Protein AF-A0A0V1JXJ9-F1 (afdb_monomer_lite)

InterPro domains:
  IPR000223 Peptidase S26A, signal peptidase I [PR00727] (210-226)
  IPR000223 Peptidase S26A, signal peptidase I [PR00727] (262-274)
  IPR000223 Peptidase S26A, signal peptidase I [PR00727] (282-301)
  IPR019533 Peptidase S26 [PF10502] (196-272)
  IPR019533 Peptidase S26 [cd06530] (213-315)
  IPR032801 Peroxiredoxin-like 2A/B/C [PF13911] (49-157)
  IPR036249 Thioredoxin-like superfamily [SSF52833] (10-173)
  IPR036286 LexA/Signal peptidase-like superfamily [SSF51306] (211-319)
  IPR052064 Mitochondrial Inner Membrane Protease Subunit 1 [PTHR12383] (182-316)

Organism: Trichinella pseudospiralis (NCBI:txid6337)

pLDDT: mean 80.17, std 11.5, range [41.31, 94.62]

Secondary structure (DSSP, 8-state):
--TTSS-EEEETTT--EEEGGGTTTTS-EEEEEES-SSBHHHHHHHHHHHTTHHHHHHTT-EEEEEES-STTHHHHHHHT---SEEEE---THHHHHTT-PBPPHHHHHHTTSSHHHHHHHHHHTTSS-B--S-SSB--EEEEE-TTS-EEEEEE-SSTT----HHHHHHHTT-HHHHHHHHHHHHHHHHHHHHHHHHHHHHHHHHHHHTTEEEEE--SSTTTTTS-TT-EEEEEE-TT-TTT--TT-EEEEE-SS-TT-EEEEEEEEETTSEETTEEEEEPPTTEEEEE-S-TTT--SHHHH--EEGGGEEEEEET-TTS----

Structure (mmCIF, N/CA/C/O backbone):
data_AF-A0A0V1JXJ9-F1
#
_entry.id   AF-A0A0V1JXJ9-F1
#
loop_
_atom_site.group_PDB
_atom_site.id
_atom_site.type_symbol
_atom_site.label_atom_id
_atom_site.label_alt_id
_atom_site.label_comp_id
_atom_site.label_asym_id
_atom_site.label_entity_id
_atom_site.label_seq_id
_atom_site.pdbx_PDB_ins_code
_atom_site.Cartn_x
_atom_site.Cartn_y
_atom_site.Cartn_z
_atom_site.occupancy
_atom_site.B_iso_or_equiv
_atom_site.auth_seq_id
_atom_site.auth_comp_id
_atom_site.auth_asym_id
_atom_site.auth_atom_id
_atom_site.pdbx_PDB_model_num
ATOM 1 N N . LEU A 1 1 ? -30.055 -12.928 27.551 1.00 41.31 1 LEU A N 1
ATOM 2 C CA . LEU A 1 1 ? -30.911 -12.211 28.531 1.00 41.31 1 LEU A CA 1
ATOM 3 C C . LEU A 1 1 ? -30.402 -12.273 29.982 1.00 41.31 1 LEU A C 1
ATOM 5 O O . LEU A 1 1 ? -30.684 -11.341 30.721 1.00 41.31 1 LEU A O 1
ATOM 9 N N . PHE A 1 2 ? -29.659 -13.309 30.407 1.00 47.34 2 PHE A N 1
ATOM 10 C CA . PHE A 1 2 ? -29.203 -13.459 31.807 1.00 47.34 2 PHE A CA 1
ATOM 11 C C . PHE A 1 2 ? -27.819 -12.867 32.136 1.00 47.34 2 PHE A C 1
ATOM 13 O O . PHE A 1 2 ? -27.532 -12.637 33.305 1.00 47.34 2 PHE A O 1
ATOM 20 N N . LEU A 1 3 ? -26.995 -12.571 31.124 1.00 57.06 3 LEU A N 1
ATOM 21 C CA . LEU A 1 3 ? -25.552 -12.330 31.272 1.00 57.06 3 LEU A CA 1
ATOM 22 C C . LEU A 1 3 ? -25.133 -11.135 32.135 1.00 57.06 3 LEU A C 1
ATOM 24 O O . LEU A 1 3 ? -23.964 -11.045 32.447 1.00 57.06 3 LEU A O 1
ATOM 28 N N . PHE A 1 4 ? -26.014 -10.206 32.514 1.00 58.19 4 PHE A N 1
ATOM 29 C CA . PHE A 1 4 ? -25.575 -9.029 33.279 1.00 58.19 4 PHE A CA 1
ATOM 30 C C . PHE A 1 4 ? -26.452 -8.667 34.488 1.00 58.19 4 PHE A C 1
ATOM 32 O O . PHE A 1 4 ? -26.278 -7.605 35.086 1.00 58.19 4 PHE A O 1
ATOM 39 N N . ARG A 1 5 ? -27.433 -9.505 34.851 1.00 55.00 5 ARG A N 1
ATOM 40 C CA . ARG A 1 5 ? -28.464 -9.125 35.837 1.00 55.00 5 ARG A CA 1
ATOM 41 C C . ARG A 1 5 ? -28.010 -9.161 37.300 1.00 55.00 5 ARG A C 1
ATOM 43 O O . ARG A 1 5 ? -28.669 -8.523 38.114 1.00 55.00 5 ARG A O 1
ATOM 50 N N . LEU A 1 6 ? -26.925 -9.865 37.626 1.00 59.81 6 LEU A N 1
ATOM 51 C CA . LEU A 1 6 ? -26.512 -10.134 39.013 1.00 59.81 6 LEU A CA 1
ATOM 52 C C . LEU A 1 6 ? -25.112 -9.611 39.373 1.00 59.81 6 LEU A C 1
ATOM 54 O O . LEU A 1 6 ? -24.652 -9.835 40.487 1.00 59.81 6 LEU A O 1
ATOM 58 N N . PHE A 1 7 ? -24.443 -8.896 38.466 1.00 74.06 7 PHE A N 1
ATOM 59 C CA . PHE A 1 7 ? -23.084 -8.418 38.709 1.00 74.06 7 PHE A CA 1
ATOM 60 C C . PHE A 1 7 ? -23.051 -7.036 39.342 1.00 74.06 7 PHE A C 1
ATOM 62 O O . PHE A 1 7 ? -23.819 -6.137 38.981 1.00 74.06 7 PHE A O 1
ATOM 69 N N . PHE A 1 8 ? -22.096 -6.868 40.247 1.00 73.12 8 PHE A N 1
ATOM 70 C CA . PHE A 1 8 ? -21.847 -5.634 40.964 1.00 73.12 8 PHE A CA 1
ATOM 71 C C . PHE A 1 8 ? -20.426 -5.144 40.699 1.00 73.12 8 PHE A C 1
ATOM 73 O O . PHE A 1 8 ? -19.479 -5.924 40.687 1.00 73.12 8 PHE A O 1
ATOM 80 N N . VAL A 1 9 ? -20.288 -3.839 40.495 1.00 77.81 9 VAL A N 1
ATOM 81 C CA . VAL A 1 9 ? -19.007 -3.154 40.303 1.00 77.81 9 VAL A CA 1
ATOM 82 C C . VAL A 1 9 ? -18.884 -2.000 41.285 1.00 77.81 9 VAL A C 1
ATOM 84 O O . VAL A 1 9 ? -19.881 -1.478 41.784 1.00 77.81 9 VAL A O 1
ATOM 87 N N . PHE A 1 10 ? -17.660 -1.582 41.570 1.00 73.62 10 PHE A N 1
ATOM 88 C CA . PHE A 1 10 ? -17.369 -0.538 42.539 1.00 73.62 10 PHE A CA 1
ATOM 89 C C . PHE A 1 10 ? -17.106 0.801 41.852 1.00 73.62 10 PHE A C 1
ATOM 91 O O . PHE A 1 10 ? -16.435 0.890 40.821 1.00 73.62 10 PHE A O 1
ATOM 98 N N . THR A 1 11 ? -17.643 1.862 42.453 1.00 72.88 11 THR A N 1
ATOM 99 C CA . THR A 1 11 ? -17.316 3.248 42.091 1.00 72.88 11 THR A CA 1
ATOM 100 C C . THR A 1 11 ? -15.957 3.658 42.645 1.00 72.88 11 THR A C 1
ATOM 102 O O . THR A 1 11 ? -15.584 3.281 43.754 1.00 72.88 11 T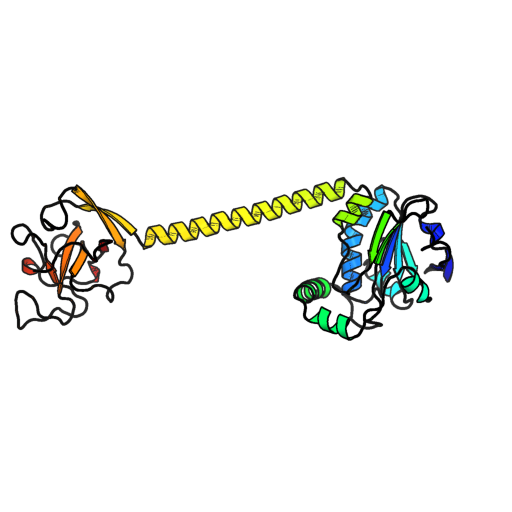HR A O 1
ATOM 105 N N . LEU A 1 12 ? -15.252 4.514 41.906 1.00 62.28 12 LEU A N 1
ATOM 106 C CA . LEU A 1 12 ? -13.909 4.971 42.277 1.00 62.28 12 LEU A CA 1
ATOM 107 C C . LEU A 1 12 ? -13.877 5.862 43.514 1.00 62.28 12 LEU A C 1
ATOM 109 O O . LEU A 1 12 ? -12.998 5.721 44.351 1.00 62.28 12 LEU A O 1
ATOM 113 N N . CYS A 1 13 ? -14.830 6.787 43.628 1.00 55.38 13 CYS A N 1
ATOM 114 C CA . CYS A 1 13 ? -14.744 7.849 44.628 1.00 55.38 13 CYS A CA 1
ATOM 115 C C . CYS A 1 13 ? -15.186 7.393 46.027 1.00 55.38 13 CYS A C 1
ATOM 117 O O . CYS A 1 13 ? -14.654 7.876 47.017 1.00 55.38 13 CYS A O 1
ATOM 119 N N . ASN A 1 14 ? -16.153 6.468 46.111 1.00 60.69 14 ASN A N 1
ATOM 120 C CA . ASN A 1 14 ? -16.854 6.156 47.364 1.00 60.69 14 ASN A CA 1
ATOM 121 C C . ASN A 1 14 ? -16.942 4.652 47.676 1.00 60.69 14 ASN A C 1
ATOM 123 O O . ASN A 1 14 ? -17.644 4.286 48.615 1.00 60.69 14 ASN A O 1
ATOM 127 N N . GLN A 1 15 ? -16.325 3.780 46.862 1.00 66.62 15 GLN A N 1
ATOM 128 C CA . GLN A 1 15 ? -16.434 2.311 46.964 1.00 66.62 15 GLN A CA 1
ATOM 129 C C . GLN A 1 15 ? -17.884 1.800 47.037 1.00 66.62 15 GLN A C 1
ATOM 131 O O . GLN A 1 15 ? -18.157 0.706 47.525 1.00 66.62 15 GLN A O 1
ATOM 136 N N . LYS A 1 16 ? -18.844 2.587 46.535 1.00 76.12 16 LYS A N 1
ATOM 137 C CA . LYS A 1 16 ? -20.244 2.173 46.484 1.00 76.12 16 LYS A CA 1
ATOM 138 C C . LYS A 1 16 ? -20.394 1.102 45.421 1.00 76.12 16 LYS A C 1
ATOM 140 O O . LYS A 1 16 ? -19.970 1.308 44.279 1.00 76.12 16 LYS A O 1
ATOM 145 N N . THR A 1 17 ? -21.024 0.010 45.821 1.00 80.62 17 THR A N 1
ATOM 146 C CA . THR A 1 17 ? -21.428 -1.095 44.966 1.00 80.62 17 THR A CA 1
ATOM 147 C C . THR A 1 17 ? -22.567 -0.649 44.050 1.00 80.62 17 THR A C 1
ATOM 149 O O . THR A 1 17 ? -23.592 -0.149 44.511 1.00 80.62 17 THR A O 1
ATOM 152 N N . VAL A 1 18 ? -22.388 -0.817 42.744 1.00 85.06 18 VAL A N 1
ATOM 153 C CA . VAL A 1 18 ? -23.351 -0.463 41.700 1.00 85.06 18 VAL A CA 1
ATOM 154 C C . VAL A 1 18 ? -23.644 -1.706 40.876 1.00 85.06 18 VAL A C 1
ATOM 156 O O . VAL A 1 18 ? -22.731 -2.373 40.395 1.00 85.06 18 VAL A O 1
ATOM 159 N N . ALA A 1 19 ? -24.923 -2.031 40.706 1.00 85.12 19 ALA A N 1
ATOM 160 C CA . ALA A 1 19 ? -25.322 -3.125 39.831 1.00 85.12 19 ALA A CA 1
ATOM 161 C C . ALA A 1 19 ? -25.028 -2.750 38.371 1.00 85.12 19 A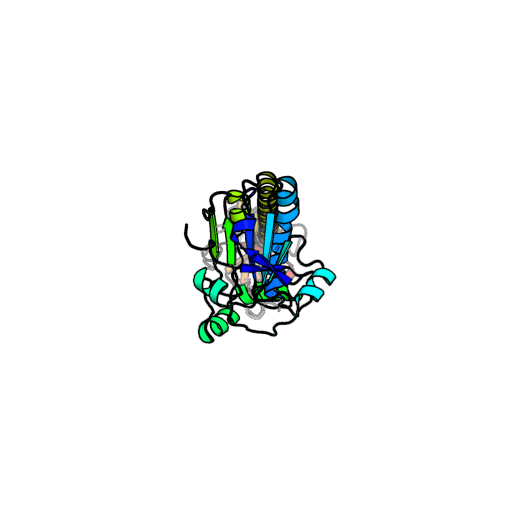LA A C 1
ATOM 163 O O . ALA A 1 19 ? -25.438 -1.674 37.922 1.00 85.12 19 ALA A O 1
ATOM 164 N N . ILE A 1 20 ? -24.380 -3.644 37.617 1.00 84.69 20 ILE A N 1
ATOM 165 C CA . ILE A 1 20 ? -24.068 -3.429 36.193 1.00 84.69 20 ILE A CA 1
ATOM 166 C C . ILE A 1 20 ? -25.359 -3.149 35.402 1.00 84.69 20 ILE A C 1
ATOM 168 O O . ILE A 1 20 ? -25.386 -2.283 34.531 1.00 84.69 20 ILE A O 1
ATOM 172 N N . SER A 1 21 ? -26.472 -3.776 35.799 1.00 84.69 21 SER A N 1
ATOM 173 C CA . SER A 1 21 ? -27.811 -3.554 35.236 1.00 84.69 21 SER A CA 1
ATOM 174 C C . SER A 1 21 ? -28.326 -2.119 35.289 1.00 84.69 21 SER A C 1
ATOM 176 O O . SER A 1 21 ? -29.153 -1.728 34.464 1.00 84.69 21 SER A O 1
ATOM 178 N N . SER A 1 22 ? -27.809 -1.298 36.202 1.00 87.62 22 SER A N 1
ATOM 179 C CA . SER A 1 22 ? -28.167 0.117 36.271 1.00 87.62 22 SER A CA 1
ATOM 180 C C . SER A 1 22 ? -27.629 0.928 35.087 1.00 87.62 22 SER A C 1
ATOM 182 O O . SER A 1 22 ? -28.173 1.996 34.786 1.00 87.62 22 SER A O 1
ATOM 184 N N . PHE A 1 23 ? -26.596 0.445 34.385 1.00 88.38 23 PHE A N 1
ATOM 185 C CA . PHE A 1 23 ? -25.896 1.224 33.365 1.00 88.38 23 PHE A CA 1
ATOM 186 C C . PHE A 1 23 ? -26.751 1.534 32.140 1.00 88.38 23 PHE A C 1
ATOM 188 O O . PHE A 1 23 ? -26.793 2.689 31.714 1.00 88.38 23 PHE A O 1
ATOM 195 N N . TRP A 1 24 ? -27.518 0.558 31.656 1.00 87.00 24 TRP A N 1
ATOM 196 C CA . TRP A 1 24 ? -28.438 0.727 30.525 1.00 87.00 24 TRP A CA 1
ATOM 197 C C . TRP A 1 24 ? -29.885 1.025 30.940 1.00 87.00 24 TRP A C 1
ATOM 199 O O . TRP A 1 24 ? -30.775 1.066 30.099 1.00 87.00 24 TRP A O 1
ATOM 209 N N . SER A 1 25 ? -30.160 1.285 32.223 1.00 85.75 25 SER A N 1
ATOM 210 C CA . SER A 1 25 ? -31.531 1.567 32.692 1.00 85.75 25 SER A CA 1
ATOM 211 C C . SER A 1 25 ? -32.207 2.744 31.967 1.00 85.75 25 SER A C 1
ATOM 213 O O . SER A 1 25 ? -33.422 2.745 31.786 1.00 85.75 25 SER A O 1
ATOM 215 N N . LYS A 1 26 ? -31.420 3.735 31.524 1.00 82.31 26 LYS A N 1
ATOM 216 C CA . LYS A 1 26 ? -31.895 4.956 30.851 1.00 82.31 26 LYS A CA 1
ATOM 217 C C . LYS A 1 26 ? -31.778 4.919 29.323 1.00 82.31 26 LYS A C 1
ATOM 219 O O . LYS A 1 26 ? -32.277 5.825 28.664 1.00 82.31 26 LYS A O 1
ATOM 224 N N . GLY A 1 27 ? -31.123 3.911 28.751 1.00 87.19 27 GLY A N 1
ATOM 225 C CA . GLY A 1 27 ? -30.833 3.862 27.319 1.00 87.19 27 GLY A CA 1
ATOM 226 C C . GLY A 1 27 ? -29.727 2.873 26.977 1.00 87.19 27 GLY A C 1
ATOM 227 O O . GLY A 1 27 ? -29.181 2.208 27.853 1.00 87.19 27 GLY A O 1
ATOM 228 N N . THR A 1 28 ? -29.390 2.782 25.693 1.00 90.62 28 THR A N 1
ATOM 229 C CA . THR A 1 28 ? -28.277 1.951 25.226 1.00 90.62 28 THR A CA 1
ATOM 230 C C . THR A 1 28 ? -26.973 2.367 25.908 1.00 90.62 28 THR A C 1
ATOM 232 O O . THR A 1 28 ? -26.734 3.554 26.132 1.00 90.62 28 THR A O 1
ATOM 235 N N . CYS A 1 29 ? -26.130 1.394 26.237 1.00 92.00 29 CYS A N 1
ATOM 236 C CA . CYS A 1 29 ? -24.858 1.607 26.911 1.00 92.00 29 CYS A CA 1
ATOM 237 C C . CYS A 1 29 ? -23.741 0.813 26.225 1.00 92.00 29 CYS A C 1
ATOM 239 O O . CYS A 1 29 ? -23.941 -0.336 25.822 1.00 92.00 29 CYS A O 1
ATOM 241 N N . LEU A 1 30 ? -22.570 1.438 26.100 1.00 92.06 30 LEU A N 1
ATOM 242 C CA . LEU A 1 30 ? -21.326 0.788 25.702 1.00 92.06 30 LEU A CA 1
ATOM 243 C C . LEU A 1 30 ? -20.571 0.362 26.963 1.00 92.06 30 LEU A C 1
ATOM 245 O O . LEU A 1 30 ? -20.182 1.210 27.765 1.00 92.06 30 LEU A O 1
ATOM 249 N N . LEU A 1 31 ? -20.363 -0.941 27.122 1.00 91.31 31 LEU A N 1
ATOM 250 C CA . LEU A 1 31 ? -19.602 -1.540 28.213 1.00 91.31 31 LEU A CA 1
ATOM 251 C C . LEU A 1 31 ? -18.270 -2.051 27.679 1.00 91.31 31 LEU A C 1
ATOM 253 O O . LEU A 1 31 ? -18.228 -2.799 26.702 1.00 91.31 31 LEU A O 1
ATOM 257 N N . ILE A 1 32 ? -17.184 -1.678 28.341 1.00 90.56 32 ILE A N 1
ATOM 258 C CA . ILE A 1 32 ? -15.830 -2.072 27.964 1.00 90.56 32 ILE A CA 1
ATOM 259 C C . ILE A 1 32 ? -15.200 -2.742 29.174 1.00 90.56 32 ILE A C 1
ATOM 261 O O . ILE A 1 32 ? -15.038 -2.124 30.219 1.00 90.56 32 ILE A O 1
ATOM 265 N N . PHE A 1 33 ? -14.840 -4.006 29.031 1.00 89.00 33 PHE A N 1
ATOM 266 C CA . PHE A 1 33 ? -14.118 -4.765 30.038 1.00 89.00 33 PHE A CA 1
ATOM 267 C C . PHE A 1 33 ? -12.653 -4.787 29.646 1.00 89.00 33 PHE A C 1
ATOM 269 O O . PHE A 1 33 ? -12.294 -5.323 28.596 1.00 89.00 33 PHE A O 1
ATOM 276 N N . LEU A 1 34 ? -11.804 -4.197 30.476 1.00 84.62 34 LEU A N 1
ATOM 277 C CA . LEU A 1 34 ? -10.365 -4.168 30.239 1.00 84.62 34 LEU A CA 1
ATOM 278 C C . LEU A 1 34 ? -9.669 -4.984 31.310 1.00 84.62 34 LEU A C 1
ATOM 280 O O . LEU A 1 34 ? -10.162 -5.130 32.425 1.00 84.62 34 LEU A O 1
ATOM 284 N N . ARG A 1 35 ? -8.504 -5.507 30.956 1.00 79.38 35 ARG A N 1
ATOM 285 C CA . ARG A 1 35 ? -7.657 -6.268 31.867 1.00 79.38 35 ARG A CA 1
ATOM 286 C C . ARG A 1 35 ? -7.096 -5.376 32.974 1.00 79.38 35 ARG A C 1
ATOM 288 O O . ARG A 1 35 ? -7.406 -5.559 34.142 1.00 79.38 35 ARG A O 1
ATOM 295 N N . ARG A 1 36 ? -6.308 -4.383 32.561 1.00 76.75 36 ARG A N 1
ATOM 296 C CA . ARG A 1 36 ? -5.652 -3.366 33.395 1.00 76.75 36 ARG A CA 1
ATOM 297 C C . ARG A 1 36 ? -5.403 -2.125 32.552 1.00 76.75 36 ARG A C 1
ATOM 299 O O . ARG A 1 36 ? -5.217 -2.249 31.341 1.00 76.75 36 ARG A O 1
ATOM 306 N N . PHE A 1 37 ? -5.352 -0.950 33.160 1.00 68.56 37 PHE A N 1
ATOM 307 C CA . PHE A 1 37 ? -5.134 0.291 32.413 1.00 68.56 37 PHE A CA 1
ATOM 308 C C . PHE A 1 37 ? -3.669 0.676 32.238 1.00 68.56 37 PHE A C 1
ATOM 310 O O . PHE A 1 37 ? -3.353 1.323 31.242 1.00 68.56 37 PHE A O 1
ATOM 317 N N . GLY A 1 38 ? -2.763 0.239 33.122 1.00 66.88 38 GLY A N 1
ATOM 318 C CA . GLY A 1 38 ? -1.329 0.502 32.971 1.00 66.88 38 GLY A CA 1
ATOM 319 C C . GLY A 1 38 ? -0.696 -0.202 31.765 1.00 66.88 38 GLY A C 1
ATOM 320 O O . GLY A 1 38 ? 0.383 0.180 31.309 1.00 66.88 38 GLY A O 1
ATOM 321 N N . CYS A 1 39 ? -1.380 -1.207 31.202 1.00 75.94 39 CYS A N 1
ATOM 322 C CA . CYS A 1 39 ? -0.898 -1.943 30.041 1.00 75.94 39 CYS A CA 1
ATOM 323 C C . CYS A 1 39 ? -1.015 -1.130 28.745 1.00 75.94 39 CYS A C 1
ATOM 325 O O . CYS A 1 39 ? -2.120 -0.762 28.339 1.00 75.94 39 CYS A O 1
ATOM 327 N N . ARG A 1 40 ? 0.101 -0.985 28.017 1.00 76.44 40 ARG A N 1
ATOM 328 C CA . ARG A 1 40 ? 0.154 -0.289 26.712 1.00 76.44 40 ARG A CA 1
ATOM 329 C C . ARG A 1 40 ? -0.895 -0.779 25.707 1.00 76.44 40 ARG A C 1
ATOM 331 O O . ARG A 1 40 ? -1.497 0.013 24.993 1.00 76.44 40 ARG A O 1
ATOM 338 N N . VAL A 1 41 ? -1.152 -2.087 25.675 1.00 76.00 41 VAL A N 1
ATOM 339 C CA . VAL A 1 41 ? -2.126 -2.707 24.757 1.00 76.00 41 VAL A CA 1
ATOM 340 C C . VAL A 1 41 ? -3.564 -2.351 25.134 1.00 76.00 41 VAL A C 1
ATOM 342 O O . VAL A 1 41 ? -4.393 -2.079 24.269 1.00 76.00 41 VAL A O 1
ATOM 345 N N . CYS A 1 42 ? -3.875 -2.329 26.430 1.00 75.69 42 CYS A N 1
ATOM 346 C CA . CYS A 1 42 ? -5.208 -1.959 26.898 1.00 75.69 42 CYS A CA 1
ATOM 347 C C . CYS A 1 42 ? -5.462 -0.462 26.691 1.00 75.69 42 CYS A C 1
ATOM 349 O O . CYS A 1 42 ? -6.552 -0.093 26.263 1.00 75.69 42 CYS A O 1
ATOM 351 N N . ALA A 1 43 ? -4.439 0.370 26.905 1.00 78.38 43 ALA A N 1
ATOM 352 C CA . ALA A 1 43 ? -4.480 1.796 26.603 1.00 78.38 43 ALA A CA 1
ATOM 353 C C . ALA A 1 43 ? -4.683 2.065 25.100 1.00 78.38 43 ALA A C 1
ATOM 355 O O . ALA A 1 43 ? -5.465 2.930 24.719 1.00 78.38 43 ALA A O 1
ATOM 356 N N . HIS A 1 44 ? -4.062 1.272 24.224 1.00 80.00 44 HIS A N 1
ATOM 357 C CA . HIS A 1 44 ? -4.336 1.347 22.789 1.00 80.00 44 HIS A CA 1
ATOM 358 C C . HIS A 1 44 ? -5.815 1.054 22.467 1.00 80.00 44 HIS A C 1
ATOM 360 O O . HIS A 1 44 ? -6.453 1.797 21.721 1.00 80.00 44 HIS A O 1
ATOM 366 N N . HIS A 1 45 ? -6.408 0.019 23.074 1.00 79.94 45 HIS A N 1
ATOM 367 C CA . HIS A 1 45 ? -7.833 -0.284 22.882 1.00 79.94 45 HIS A CA 1
ATOM 368 C C . HIS A 1 45 ? -8.760 0.826 23.378 1.00 79.94 45 HIS A C 1
ATOM 370 O O . HIS A 1 45 ? -9.770 1.110 22.732 1.00 79.94 45 HIS A O 1
ATOM 376 N N . THR A 1 46 ? -8.433 1.466 24.501 1.00 79.88 46 THR A N 1
ATOM 377 C CA . THR A 1 46 ? -9.240 2.577 25.019 1.00 79.88 46 THR A CA 1
ATOM 378 C C . THR A 1 46 ? -9.128 3.802 24.127 1.00 79.88 46 THR A C 1
ATOM 380 O O . THR A 1 46 ? -10.136 4.461 23.904 1.00 79.88 46 THR A O 1
ATOM 383 N N . MET A 1 47 ? -7.952 4.071 23.552 1.00 79.75 47 MET A N 1
ATOM 384 C CA . MET A 1 47 ? -7.765 5.160 22.590 1.00 79.75 47 MET A CA 1
ATOM 385 C C . MET A 1 47 ? -8.617 4.977 21.331 1.00 79.75 47 MET A C 1
ATOM 387 O O . MET A 1 47 ? -9.299 5.918 20.937 1.00 79.75 47 MET A O 1
ATOM 391 N N . LEU A 1 48 ? -8.665 3.769 20.760 1.00 81.19 48 LEU A N 1
ATOM 392 C CA . LEU A 1 48 ? -9.524 3.481 19.603 1.00 81.19 48 LEU A CA 1
ATOM 393 C C . LEU A 1 48 ? -11.009 3.742 19.900 1.00 81.19 48 LEU A C 1
ATOM 395 O O . LEU A 1 48 ? -11.740 4.268 19.067 1.00 81.19 48 LEU A O 1
ATOM 399 N N . LEU A 1 49 ? -11.473 3.386 21.100 1.00 82.88 49 LEU A N 1
ATOM 400 C CA . LEU A 1 49 ? -12.866 3.601 21.505 1.00 82.88 49 LEU A CA 1
ATOM 401 C C . LEU A 1 49 ? -13.138 5.046 21.950 1.00 82.88 49 LEU A C 1
ATOM 403 O O . LEU A 1 49 ? -14.272 5.511 21.824 1.00 82.88 49 LEU A O 1
ATOM 407 N N . ASN A 1 50 ? -12.121 5.780 22.412 1.00 85.44 50 ASN A N 1
ATOM 408 C CA . ASN A 1 50 ? -12.233 7.208 22.716 1.00 85.44 50 ASN A CA 1
ATOM 409 C C . ASN A 1 50 ? -12.602 8.030 21.481 1.00 85.44 50 ASN A C 1
ATOM 411 O O . ASN A 1 50 ? -13.287 9.037 21.631 1.00 85.44 50 ASN A O 1
ATOM 415 N N . GLU A 1 51 ? -12.215 7.599 20.277 1.00 82.62 51 GLU A N 1
ATOM 416 C CA . GLU A 1 51 ? -12.627 8.258 19.030 1.00 82.62 51 GLU A CA 1
ATOM 417 C C . GLU A 1 51 ? -14.157 8.293 18.874 1.00 82.62 51 GLU A C 1
ATOM 419 O O . GLU A 1 51 ? -14.706 9.231 18.297 1.00 82.62 51 GLU A O 1
ATOM 424 N N . LEU A 1 52 ? -14.867 7.308 19.440 1.00 84.69 52 LEU A N 1
ATOM 425 C CA . LEU A 1 52 ? -16.330 7.249 19.412 1.00 84.69 52 LEU A CA 1
ATOM 426 C C . LEU A 1 52 ? -16.992 8.093 20.507 1.00 84.69 52 LEU A C 1
ATOM 428 O O . LEU A 1 52 ? -18.155 8.476 20.355 1.00 84.69 52 LEU A O 1
ATOM 432 N N . LEU A 1 53 ? -16.291 8.384 21.610 1.00 85.56 53 LEU A N 1
ATOM 433 C CA . LEU A 1 53 ? -16.881 9.030 22.787 1.00 85.56 53 LEU A CA 1
ATOM 434 C C . LEU A 1 53 ? -17.568 10.369 22.482 1.00 85.56 53 LEU A C 1
ATOM 436 O O . LEU A 1 53 ? -18.703 10.527 22.933 1.00 85.56 53 LEU A O 1
ATOM 440 N N . PRO A 1 54 ? -16.985 11.310 21.710 1.00 86.44 54 PRO A N 1
ATOM 441 C CA . PRO A 1 54 ? -17.644 12.585 21.425 1.00 86.44 54 PRO A CA 1
ATOM 442 C C . PRO A 1 54 ? -19.013 12.403 20.758 1.00 86.44 54 PRO A C 1
ATOM 444 O O . PRO A 1 54 ? -19.998 13.016 21.172 1.00 86.44 54 PRO A O 1
ATOM 447 N N . ALA A 1 55 ? -19.098 11.499 19.779 1.00 85.25 55 ALA A N 1
ATOM 448 C CA . ALA A 1 55 ? -20.338 11.202 19.068 1.00 85.25 55 ALA A CA 1
ATOM 449 C C . ALA A 1 55 ? -21.360 10.475 19.964 1.00 85.25 55 ALA A C 1
ATOM 451 O O . ALA A 1 55 ? -22.567 10.701 19.864 1.00 85.25 55 ALA A O 1
ATOM 452 N N . LEU A 1 56 ? -20.890 9.620 20.875 1.00 86.25 56 LEU A N 1
ATOM 453 C CA . LEU A 1 56 ? -21.739 8.923 21.843 1.00 86.25 56 LEU A CA 1
ATOM 454 C C . LEU A 1 56 ? -22.301 9.868 22.911 1.00 86.25 56 LEU A C 1
ATOM 456 O O . LEU A 1 56 ? -23.489 9.792 23.229 1.00 86.25 56 LEU A O 1
ATOM 460 N N . MET A 1 57 ? -21.484 10.797 23.411 1.00 84.56 57 MET A N 1
ATOM 461 C CA . MET A 1 57 ? -21.895 11.810 24.384 1.00 84.56 57 MET A CA 1
ATOM 462 C C . MET A 1 57 ? -22.961 12.750 23.814 1.00 84.56 57 MET A C 1
ATOM 464 O O . MET A 1 57 ? -23.934 13.041 24.508 1.00 84.56 57 MET A O 1
ATOM 468 N N . GLN A 1 58 ? -22.837 13.159 22.545 1.00 85.62 58 GLN A N 1
ATOM 469 C CA . GLN A 1 58 ? -23.868 13.946 21.852 1.00 85.62 58 GLN A CA 1
ATOM 470 C C . GLN A 1 58 ? -25.215 13.216 21.775 1.00 85.62 58 GLN A C 1
ATOM 472 O O . GLN A 1 58 ? -26.267 13.840 21.882 1.00 85.62 58 GLN A O 1
ATOM 477 N N . LYS A 1 59 ? -25.200 11.886 21.636 1.00 85.75 59 LYS A N 1
ATOM 478 C CA . LYS A 1 59 ? -26.411 11.050 21.651 1.00 85.75 59 LYS A CA 1
ATOM 479 C C . LYS A 1 59 ? -26.875 10.653 23.054 1.00 85.75 59 LYS A C 1
ATOM 481 O O . LYS A 1 59 ? -27.791 9.842 23.174 1.00 85.75 59 LYS A O 1
ATOM 486 N N . HIS A 1 60 ? -26.249 11.191 24.102 1.00 86.25 60 HIS A N 1
ATOM 487 C CA . HIS A 1 60 ? -26.495 10.828 25.499 1.00 86.25 60 HIS A CA 1
ATOM 488 C C . HIS A 1 60 ? -26.357 9.320 25.780 1.00 86.25 60 HIS A C 1
ATOM 490 O O . HIS A 1 60 ? -27.010 8.777 26.673 1.00 86.25 60 HIS A O 1
ATOM 496 N N . ILE A 1 61 ? -25.497 8.631 25.024 1.00 89.00 61 ILE A N 1
ATOM 497 C CA . ILE A 1 61 ? -25.206 7.215 25.228 1.00 89.00 61 ILE A CA 1
ATOM 498 C C . ILE A 1 61 ? -24.106 7.083 26.278 1.00 89.00 61 ILE A C 1
ATOM 500 O O . ILE A 1 61 ? -23.015 7.640 26.143 1.00 89.00 61 ILE A O 1
ATOM 504 N N . ARG A 1 62 ? -24.388 6.316 27.334 1.00 90.00 62 ARG A N 1
ATOM 505 C CA . ARG A 1 62 ? -23.422 6.075 28.409 1.00 90.00 62 ARG A CA 1
ATOM 506 C C . ARG A 1 62 ? -22.332 5.120 27.951 1.00 90.00 62 ARG A C 1
ATOM 508 O O . ARG A 1 62 ? -22.623 4.059 27.398 1.00 90.00 62 ARG A O 1
ATOM 515 N N . CYS A 1 63 ? -21.090 5.480 28.248 1.00 90.06 63 CYS A N 1
ATOM 516 C CA . CYS A 1 63 ? -19.909 4.686 27.939 1.00 90.06 63 CYS A CA 1
ATOM 517 C C . CYS A 1 63 ? -19.176 4.383 29.240 1.00 90.06 63 CYS A C 1
ATOM 519 O O . CYS A 1 63 ? -18.747 5.304 29.937 1.00 90.06 63 CYS A O 1
ATOM 521 N N . VAL A 1 64 ? -19.070 3.100 29.566 1.00 90.44 64 VAL A N 1
ATOM 522 C CA . VAL A 1 64 ? -18.593 2.622 30.859 1.00 90.44 64 VAL A CA 1
ATOM 523 C C . VAL A 1 64 ? -17.449 1.645 30.636 1.00 90.44 64 VAL A C 1
ATOM 525 O O . VAL A 1 64 ? -17.625 0.629 29.965 1.00 90.44 64 VAL A O 1
ATOM 528 N N . ALA A 1 65 ? -16.293 1.930 31.227 1.00 89.31 65 ALA A N 1
ATOM 529 C CA . ALA A 1 65 ? -15.173 1.001 31.274 1.00 89.31 65 ALA A CA 1
ATOM 530 C C . ALA A 1 65 ? -15.049 0.376 32.674 1.00 89.31 65 ALA A C 1
ATOM 532 O O . ALA A 1 65 ? -15.138 1.068 33.689 1.00 89.31 65 ALA A O 1
ATOM 533 N N . ILE A 1 66 ? -14.879 -0.945 32.717 1.00 88.50 66 ILE A N 1
ATOM 534 C CA . ILE A 1 66 ? -14.788 -1.776 33.919 1.00 88.50 66 ILE A CA 1
ATOM 535 C C . ILE A 1 66 ? -13.444 -2.498 33.897 1.00 88.50 66 ILE A C 1
ATOM 537 O O . ILE A 1 66 ? -13.091 -3.113 32.888 1.00 88.50 66 ILE A O 1
ATOM 541 N N . VAL A 1 67 ? -12.707 -2.422 35.006 1.00 86.50 67 VAL A N 1
ATOM 542 C CA . VAL A 1 67 ? -11.361 -3.005 35.134 1.00 86.50 67 VAL A CA 1
ATOM 543 C C . VAL A 1 67 ? -11.224 -3.872 36.369 1.00 86.50 67 VAL A C 1
ATOM 545 O O . VAL A 1 67 ? -11.923 -3.676 37.357 1.00 86.50 67 VAL A O 1
ATOM 548 N N . GLN A 1 68 ? -10.336 -4.858 36.302 1.00 81.12 68 GLN A N 1
ATOM 549 C CA . GLN A 1 68 ? -10.182 -5.861 37.349 1.00 81.12 68 GLN A CA 1
ATOM 550 C C . GLN A 1 68 ? -9.266 -5.426 38.516 1.00 81.12 68 GLN A C 1
ATOM 552 O O . GLN A 1 68 ? -9.116 -6.145 39.499 1.00 81.12 68 GLN A O 1
ATOM 557 N N . GLU A 1 69 ? -8.637 -4.253 38.431 1.00 74.69 69 GLU A N 1
ATOM 558 C CA . GLU A 1 69 ? -7.603 -3.793 39.367 1.00 74.69 69 GLU A CA 1
ATOM 559 C C . GLU A 1 69 ? -7.888 -2.362 39.834 1.00 74.69 69 GLU A C 1
ATOM 561 O O . GLU A 1 69 ? -8.323 -1.533 39.041 1.00 74.69 69 GLU A O 1
ATOM 566 N N . LYS A 1 70 ? -7.635 -2.071 41.120 1.00 69.88 70 LYS A N 1
ATOM 567 C CA . LYS A 1 70 ? -7.889 -0.758 41.744 1.00 69.88 70 LYS A CA 1
ATOM 568 C C . LYS A 1 70 ? -6.692 0.197 41.651 1.00 69.88 70 LYS A C 1
ATOM 570 O O . LYS A 1 70 ? -6.892 1.389 41.437 1.00 69.88 70 LYS A O 1
ATOM 575 N N . GLU A 1 71 ? -5.479 -0.319 41.845 1.00 63.38 71 GLU A N 1
ATOM 576 C CA . GLU A 1 71 ? -4.265 0.479 42.096 1.00 63.38 71 GLU A CA 1
ATOM 577 C C . GLU A 1 71 ? -3.869 1.380 40.915 1.00 63.38 71 GLU A C 1
ATOM 579 O O . GLU A 1 71 ? -3.356 2.472 41.121 1.00 63.38 71 GLU A O 1
ATOM 584 N N . GLU A 1 72 ? -4.194 0.992 39.681 1.00 63.44 72 GLU A N 1
ATOM 585 C CA . GLU A 1 72 ? -3.739 1.693 38.467 1.00 63.44 72 GLU A CA 1
ATOM 586 C C . GLU A 1 72 ? -4.772 2.668 37.883 1.00 63.44 72 GLU A C 1
ATOM 588 O O . GLU A 1 72 ? -4.576 3.242 36.808 1.00 63.44 72 GLU A O 1
ATOM 593 N N . ILE A 1 73 ? -5.909 2.850 38.557 1.00 63.66 73 ILE A N 1
ATOM 594 C CA . ILE A 1 73 ? -6.995 3.686 38.036 1.00 63.66 73 ILE A CA 1
ATOM 595 C C . ILE A 1 73 ? -6.724 5.181 38.250 1.00 63.66 73 ILE A C 1
ATOM 597 O O . ILE A 1 73 ? -7.133 6.016 37.438 1.00 63.66 73 ILE A O 1
ATOM 601 N N . GLU A 1 74 ? -6.030 5.542 39.328 1.00 62.72 74 GLU A N 1
ATOM 602 C CA . GLU A 1 74 ? -5.682 6.940 39.611 1.00 62.72 74 GLU A CA 1
ATOM 603 C C . GLU A 1 74 ? -4.716 7.493 38.554 1.00 62.72 74 GLU A C 1
ATOM 605 O O . GLU A 1 74 ? -4.926 8.589 38.028 1.00 62.72 74 GLU A O 1
ATOM 610 N N . ASP A 1 75 ? -3.754 6.673 38.127 1.00 64.25 75 ASP A N 1
ATOM 611 C CA . ASP A 1 75 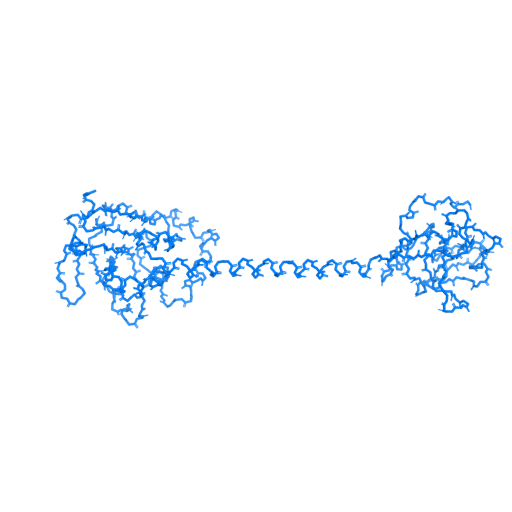? -2.837 6.974 37.026 1.00 64.25 75 ASP A CA 1
ATOM 612 C C . ASP A 1 75 ? -3.559 7.212 35.697 1.00 64.25 75 ASP A C 1
ATOM 614 O O . ASP A 1 75 ? -3.121 8.029 34.885 1.00 64.25 75 ASP A O 1
ATOM 618 N N . LEU A 1 76 ? -4.691 6.544 35.467 1.00 63.28 76 LEU A N 1
ATOM 619 C CA . LEU A 1 76 ? -5.460 6.722 34.242 1.00 63.28 76 LEU A CA 1
ATOM 620 C C . LEU A 1 76 ? -6.131 8.095 34.159 1.00 63.28 76 LEU A C 1
ATOM 622 O O . LEU A 1 76 ? -6.088 8.718 33.094 1.00 63.28 76 LEU A O 1
ATOM 626 N N . LYS A 1 77 ? -6.730 8.581 35.254 1.00 64.25 77 LYS A N 1
ATOM 627 C CA . LYS A 1 77 ? -7.302 9.939 35.275 1.00 64.25 77 LYS A CA 1
ATOM 628 C C . LYS A 1 77 ? -6.229 10.981 34.980 1.00 64.25 77 LYS A C 1
ATOM 630 O O . LYS A 1 77 ? -6.487 11.927 34.248 1.00 64.25 77 LYS A O 1
ATOM 635 N N . ASN A 1 78 ? -5.019 10.758 35.483 1.00 61.75 78 ASN A N 1
ATOM 636 C CA . ASN A 1 78 ? -3.889 11.651 35.254 1.00 61.75 78 ASN A CA 1
ATOM 637 C C . ASN A 1 78 ? -3.375 11.600 33.803 1.00 61.75 78 ASN A C 1
ATOM 639 O O . ASN A 1 78 ? -2.847 12.592 33.306 1.00 61.75 78 ASN A O 1
ATOM 643 N N . ARG A 1 79 ? -3.543 10.469 33.102 1.00 67.00 79 ARG A N 1
ATOM 644 C CA . ARG A 1 79 ? -3.082 10.267 31.715 1.00 67.00 79 ARG A CA 1
ATOM 645 C C . ARG A 1 79 ? -4.145 10.540 30.639 1.00 67.00 79 ARG A C 1
ATOM 647 O O . ARG A 1 79 ? -3.831 10.388 29.463 1.00 67.00 79 ARG A O 1
ATOM 654 N N . ASN A 1 80 ? -5.377 10.922 31.003 1.00 69.00 80 ASN A N 1
ATOM 655 C CA . ASN A 1 80 ? -6.496 11.173 30.070 1.00 69.00 80 ASN A CA 1
ATOM 656 C C . ASN A 1 80 ? -6.730 10.040 29.041 1.00 69.00 80 ASN A C 1
ATOM 658 O O . ASN A 1 80 ? -7.100 10.280 27.892 1.00 69.00 80 ASN A O 1
ATOM 662 N N . LEU A 1 81 ? -6.517 8.780 29.439 1.00 72.50 81 LEU A N 1
ATOM 663 C CA . LEU A 1 81 ? -6.631 7.628 28.528 1.00 72.50 81 LEU A CA 1
ATOM 664 C C . LEU A 1 81 ? -8.077 7.185 28.270 1.00 72.50 81 LEU A C 1
ATOM 666 O O . LEU A 1 81 ? -8.312 6.388 27.362 1.00 72.50 81 LEU A O 1
ATOM 670 N N . TRP A 1 82 ? -9.043 7.662 29.056 1.00 80.12 82 TRP A N 1
ATOM 671 C CA . TRP A 1 82 ? -10.469 7.375 28.893 1.00 80.12 82 TRP A CA 1
ATOM 672 C C . TRP A 1 82 ? -11.305 8.531 29.441 1.00 80.12 82 TRP A C 1
ATOM 674 O O . TRP A 1 82 ? -11.146 8.909 30.601 1.00 80.12 82 TRP A O 1
ATOM 684 N N . ASN A 1 83 ? -12.214 9.060 28.619 1.00 79.69 83 ASN A N 1
ATOM 685 C CA . ASN A 1 83 ? -13.064 10.203 28.987 1.00 79.69 83 ASN A CA 1
ATOM 686 C C . ASN A 1 83 ? -14.481 9.793 29.431 1.00 79.69 83 ASN A C 1
ATOM 688 O O . ASN A 1 83 ? -15.297 10.651 29.764 1.00 79.69 83 ASN A O 1
ATOM 692 N N . GLY A 1 84 ? -14.799 8.495 29.400 1.00 83.88 84 GLY A N 1
ATOM 693 C CA . GLY A 1 84 ? -16.090 7.966 29.838 1.00 83.88 84 GLY A CA 1
ATOM 694 C C . GLY A 1 84 ? -16.134 7.643 31.333 1.00 83.88 84 GLY A C 1
ATOM 695 O O . GLY A 1 84 ? -15.204 7.907 32.095 1.00 83.88 84 GLY A O 1
ATOM 696 N N . GLU A 1 85 ? -17.228 7.016 31.761 1.00 87.00 85 GLU A N 1
ATOM 697 C CA . GLU A 1 85 ? -17.372 6.565 33.143 1.00 87.00 85 GLU A CA 1
ATOM 698 C C . GLU A 1 85 ? -16.478 5.355 33.418 1.00 87.00 85 GLU A C 1
ATOM 700 O O . GLU A 1 85 ? -16.235 4.526 32.533 1.00 87.00 85 GLU A O 1
ATOM 705 N N . LEU A 1 86 ? -16.009 5.247 34.662 1.00 86.31 86 LEU A N 1
ATOM 706 C CA . LEU A 1 86 ? -15.011 4.265 35.043 1.00 86.31 86 LEU A CA 1
ATOM 707 C C . LEU A 1 86 ? -15.332 3.572 36.362 1.00 86.31 86 LEU A C 1
ATOM 709 O O . LEU A 1 86 ? -15.604 4.220 37.375 1.00 86.31 86 LEU A O 1
ATOM 713 N N . PHE A 1 87 ? -15.266 2.246 36.325 1.00 87.81 87 PHE A N 1
ATOM 714 C CA . PHE A 1 87 ? -15.574 1.353 37.433 1.00 87.81 87 PHE A CA 1
ATOM 715 C C . PHE A 1 87 ? -14.538 0.237 37.514 1.00 87.81 87 PHE A C 1
ATOM 717 O O . PHE A 1 87 ? -13.790 -0.019 36.569 1.00 87.81 87 PHE A O 1
ATOM 724 N N . TYR A 1 88 ? -14.522 -0.458 38.646 1.00 87.00 88 TYR A N 1
ATOM 725 C CA . TYR A 1 88 ? -13.680 -1.632 38.820 1.00 87.00 88 TYR A CA 1
ATOM 726 C C . TYR A 1 88 ? -14.418 -2.772 39.511 1.00 87.00 88 TYR A C 1
ATOM 728 O O . TYR A 1 88 ? -15.417 -2.561 40.199 1.00 87.00 88 TYR A O 1
ATOM 736 N N . THR A 1 89 ? -13.928 -3.990 39.328 1.00 84.81 89 THR A N 1
ATOM 737 C CA . THR A 1 89 ? -14.396 -5.186 40.027 1.00 84.81 89 THR A CA 1
ATOM 738 C C . THR A 1 89 ? -13.201 -5.973 40.534 1.00 84.81 89 THR A C 1
ATOM 740 O O . THR A 1 89 ? -12.238 -6.169 39.807 1.00 84.81 89 THR A O 1
ATOM 743 N N . LEU A 1 90 ? -13.259 -6.430 41.783 1.00 80.81 90 LEU A N 1
ATOM 744 C CA . LEU A 1 90 ? -12.277 -7.381 42.319 1.00 80.81 90 LEU A CA 1
ATOM 745 C C . LEU A 1 90 ? -12.701 -8.831 42.066 1.00 80.81 90 LEU A C 1
ATOM 747 O O . LEU A 1 90 ? -11.901 -9.755 42.200 1.00 80.81 90 LEU A O 1
ATOM 751 N N . ASP A 1 91 ? -13.964 -9.033 41.698 1.00 82.25 91 ASP A N 1
ATOM 752 C CA . ASP A 1 91 ? -14.510 -10.344 41.422 1.00 82.25 91 ASP A CA 1
ATOM 753 C C . ASP A 1 91 ? -14.158 -10.773 39.993 1.00 82.25 91 ASP A C 1
ATOM 755 O O . ASP A 1 91 ? -14.646 -10.210 39.006 1.00 82.25 91 ASP A O 1
ATOM 759 N N . LYS A 1 92 ? -13.285 -11.783 39.892 1.00 77.38 92 LYS A N 1
ATOM 760 C CA . LYS A 1 92 ? -12.858 -12.365 38.615 1.00 77.38 92 LYS A CA 1
ATOM 761 C C . LYS A 1 92 ? -13.983 -13.137 37.919 1.00 77.38 92 LYS A C 1
ATOM 763 O O . LYS A 1 92 ? -13.940 -13.271 36.696 1.00 77.38 92 LYS A O 1
ATOM 768 N N . SER A 1 93 ? -14.986 -13.611 38.666 1.00 80.31 93 SER A N 1
ATOM 769 C CA . SER A 1 93 ? -16.105 -14.385 38.113 1.00 80.31 93 SER A CA 1
ATOM 770 C C . SER A 1 93 ? -16.902 -13.585 37.079 1.00 80.31 93 SER A C 1
ATOM 772 O O . SER A 1 93 ? -17.324 -14.148 36.077 1.00 80.31 93 SER A O 1
ATOM 774 N N . VAL A 1 94 ? -16.980 -12.254 37.231 1.00 83.44 94 VAL A N 1
ATOM 775 C CA . VAL A 1 94 ? -17.669 -11.351 36.293 1.00 83.44 94 VAL A CA 1
ATOM 776 C C . VAL A 1 94 ? -17.155 -11.522 34.861 1.00 83.44 94 VAL A C 1
ATOM 778 O O . VAL A 1 94 ? -17.943 -11.566 33.922 1.00 83.44 94 VAL A O 1
ATOM 781 N N . TYR A 1 95 ? -15.840 -11.643 34.666 1.00 84.50 95 TYR A N 1
ATOM 782 C CA . TYR A 1 95 ? -15.267 -11.823 33.328 1.00 84.50 95 TYR A CA 1
ATOM 783 C C . TYR A 1 95 ? -15.561 -13.227 32.790 1.00 84.50 95 TYR A C 1
ATOM 785 O O . TYR A 1 95 ? -15.944 -13.371 31.627 1.00 84.50 95 TYR A O 1
ATOM 793 N N . ALA A 1 96 ? -15.427 -14.247 33.643 1.00 81.75 96 ALA A N 1
ATOM 794 C CA . ALA A 1 96 ? -15.675 -15.639 33.281 1.00 81.75 96 ALA A CA 1
ATOM 795 C C . ALA A 1 96 ? -17.138 -15.875 32.873 1.00 81.75 96 ALA A C 1
ATOM 797 O O . ALA A 1 96 ? -17.392 -16.471 31.826 1.00 81.75 96 ALA A O 1
ATOM 798 N N . ASP A 1 97 ? -18.090 -15.333 33.630 1.00 82.62 97 ASP A N 1
ATOM 799 C CA . ASP A 1 97 ? -19.522 -15.461 33.360 1.00 82.62 97 ASP A CA 1
ATOM 800 C C . ASP A 1 97 ? -19.947 -14.706 32.096 1.00 82.62 97 ASP A C 1
ATOM 802 O O . ASP A 1 97 ? -20.874 -15.116 31.398 1.00 82.62 97 ASP A O 1
ATOM 806 N N . LEU A 1 98 ? -19.229 -13.635 31.743 1.00 83.25 98 LEU A N 1
ATOM 807 C CA . LEU A 1 98 ? -19.384 -12.944 30.462 1.00 83.25 98 LEU A CA 1
ATOM 808 C C . LEU A 1 98 ? -18.754 -13.697 29.286 1.00 83.25 98 LEU A C 1
ATOM 810 O O . LEU A 1 98 ? -18.853 -13.239 28.143 1.00 83.25 98 LEU A O 1
ATOM 814 N N . GLY A 1 99 ? -18.125 -14.846 29.539 1.00 81.00 99 GLY A N 1
ATOM 815 C CA . GLY A 1 99 ? -17.410 -15.647 28.553 1.00 81.00 99 GLY A CA 1
ATOM 816 C C . GLY A 1 99 ? -16.082 -15.028 28.118 1.00 81.00 99 GLY A C 1
ATOM 817 O O . GLY A 1 99 ? -15.531 -15.435 27.096 1.00 81.00 99 GLY A O 1
ATOM 818 N N . ILE A 1 100 ? -15.576 -14.026 28.844 1.00 83.38 100 ILE A N 1
ATOM 819 C CA . ILE A 1 100 ? -14.269 -13.422 28.586 1.00 83.38 100 ILE A CA 1
ATOM 820 C C . ILE A 1 100 ? -13.215 -14.362 29.169 1.00 83.38 100 ILE A C 1
ATOM 822 O O . ILE A 1 100 ? -12.955 -14.377 30.372 1.00 83.38 100 ILE A O 1
ATOM 826 N N . GLN A 1 101 ? -12.651 -15.198 28.303 1.00 71.88 101 GLN A N 1
ATOM 827 C CA . GLN A 1 101 ? -11.715 -16.244 28.700 1.00 71.88 101 GLN A CA 1
ATOM 828 C C . GLN A 1 101 ? -10.377 -15.661 29.161 1.00 71.88 101 GLN A C 1
ATOM 830 O O . GLN A 1 101 ? -9.920 -14.632 28.659 1.00 71.88 101 GLN A O 1
ATOM 835 N N . SER A 1 102 ? -9.713 -16.363 30.078 1.00 70.00 102 SER A N 1
ATOM 836 C CA . SER A 1 102 ? -8.277 -16.204 30.260 1.00 70.00 102 SER A CA 1
ATOM 837 C C . SER A 1 102 ? -7.540 -16.993 29.173 1.00 70.00 102 SER A C 1
ATOM 839 O O . SER A 1 102 ? -7.899 -18.125 28.843 1.00 70.00 102 SER A O 1
ATOM 841 N N . THR A 1 103 ? -6.524 -16.389 28.565 1.00 67.25 103 THR A N 1
ATOM 842 C CA . THR A 1 103 ? -5.635 -17.092 27.638 1.00 67.25 103 THR A CA 1
ATOM 843 C C . THR A 1 103 ? -4.702 -18.027 28.409 1.00 67.25 103 THR A C 1
ATOM 845 O O . THR A 1 103 ? -4.433 -17.816 29.588 1.00 67.25 103 THR A O 1
ATOM 848 N N . ASN A 1 104 ? -4.191 -19.070 27.758 1.00 72.56 104 ASN A N 1
ATOM 849 C CA . ASN A 1 104 ? -3.170 -19.948 28.328 1.00 72.56 104 ASN A CA 1
ATOM 850 C C . ASN A 1 104 ? -1.771 -19.530 27.841 1.00 72.56 104 ASN A C 1
ATOM 852 O O . ASN A 1 104 ? -1.627 -18.793 26.863 1.00 72.56 104 ASN A O 1
ATOM 856 N N . SER A 1 105 ? -0.717 -20.006 28.510 1.00 70.62 105 SER A N 1
ATOM 857 C CA . SER A 1 105 ? 0.667 -19.629 28.182 1.00 70.62 105 SER A CA 1
ATOM 858 C C . SER A 1 105 ? 1.057 -19.957 26.738 1.00 70.62 105 SER A C 1
ATOM 860 O O . SER A 1 105 ? 1.834 -19.218 26.141 1.00 70.62 105 SER A O 1
ATOM 862 N N . TRP A 1 106 ? 0.480 -21.008 26.145 1.00 63.25 106 TRP A N 1
ATOM 863 C CA . TRP A 1 106 ? 0.732 -21.372 24.749 1.00 63.25 106 TRP A CA 1
ATOM 864 C C . TRP A 1 106 ? 0.125 -20.374 23.757 1.00 63.25 106 TRP A C 1
ATOM 866 O O . TRP A 1 106 ? 0.826 -19.887 22.874 1.00 63.25 106 TRP A O 1
ATOM 876 N N . ASN A 1 107 ? -1.145 -20.005 23.937 1.00 67.19 107 ASN A N 1
ATOM 877 C CA . ASN A 1 107 ? -1.820 -19.016 23.098 1.00 67.19 107 ASN A CA 1
ATOM 878 C C . ASN A 1 107 ? -1.225 -17.615 23.289 1.00 67.19 107 ASN A C 1
ATOM 880 O O . ASN A 1 107 ? -1.137 -16.842 22.331 1.00 67.19 107 ASN A O 1
ATOM 884 N N . LEU A 1 108 ? -0.784 -17.284 24.508 1.00 66.50 108 LEU A N 1
ATOM 885 C CA . LEU A 1 108 ? -0.024 -16.068 24.795 1.00 66.50 108 LEU A CA 1
ATOM 886 C C . LEU A 1 108 ? 1.302 -16.056 24.018 1.00 66.50 108 LEU A C 1
ATOM 888 O O . LEU A 1 108 ? 1.589 -15.090 23.318 1.00 66.50 108 LEU A O 1
ATOM 892 N N . PHE A 1 109 ? 2.070 -17.147 24.071 1.00 62.28 109 PHE A N 1
ATOM 893 C CA . PHE A 1 109 ? 3.333 -17.276 23.345 1.00 62.28 109 PHE A CA 1
ATOM 894 C C . PHE A 1 109 ? 3.131 -17.212 21.825 1.00 62.28 109 PHE A C 1
ATOM 896 O O . PHE A 1 109 ? 3.777 -16.411 21.156 1.00 62.28 109 PHE A O 1
ATOM 903 N N . SER A 1 110 ? 2.185 -17.972 21.263 1.00 63.53 110 SER A N 1
ATOM 904 C CA . SER A 1 110 ? 1.925 -17.984 19.815 1.00 63.53 110 SER A CA 1
ATOM 905 C C . SER A 1 110 ? 1.472 -16.624 19.286 1.00 63.53 110 SER A C 1
ATOM 907 O O . SER A 1 110 ? 1.786 -16.248 18.157 1.00 63.53 110 SER A O 1
ATOM 909 N N . SER A 1 111 ? 0.749 -15.862 20.108 1.00 64.31 111 SER A N 1
ATOM 910 C CA . SER A 1 111 ? 0.323 -14.511 19.758 1.00 64.31 111 SER A CA 1
ATOM 911 C C . SER A 1 111 ? 1.412 -13.457 19.932 1.00 64.31 111 SER A C 1
ATOM 913 O O . SER A 1 111 ? 1.190 -12.340 19.492 1.00 64.31 111 SER A O 1
ATOM 915 N N . LEU A 1 112 ? 2.602 -13.767 20.454 1.00 64.19 112 LEU A N 1
ATOM 916 C CA . LEU A 1 112 ? 3.758 -12.858 20.393 1.00 64.19 112 LEU A CA 1
ATOM 917 C C . LEU A 1 112 ? 4.486 -12.923 19.038 1.00 64.19 112 LEU A C 1
ATOM 919 O O . LEU A 1 112 ? 5.018 -11.913 18.593 1.00 64.19 112 LEU A O 1
ATOM 923 N N . PHE A 1 113 ? 4.444 -14.064 18.338 1.00 63.44 113 PHE A N 1
ATOM 924 C CA . PHE A 1 113 ? 5.146 -14.271 17.056 1.00 63.44 113 PHE A CA 1
ATOM 925 C C . PHE A 1 113 ? 4.318 -13.926 15.806 1.00 63.44 113 PHE A C 1
ATOM 927 O O . PHE A 1 113 ? 4.754 -14.165 14.678 1.00 63.44 113 PHE A O 1
ATOM 934 N N . CYS A 1 114 ? 3.112 -13.375 15.958 1.00 64.69 114 CYS A N 1
ATOM 935 C CA . CYS A 1 114 ? 2.286 -13.002 14.811 1.00 64.69 114 CYS A CA 1
ATOM 936 C C . CYS A 1 114 ? 2.685 -11.619 14.263 1.00 64.69 114 CYS A C 1
ATOM 938 O O . CYS A 1 114 ? 2.972 -10.688 15.013 1.00 64.69 114 CYS A O 1
ATOM 940 N N . LYS A 1 115 ? 2.624 -11.433 12.935 1.00 69.56 115 LYS A N 1
ATOM 941 C CA . LYS A 1 115 ? 2.854 -10.119 12.295 1.00 69.56 115 LYS A CA 1
ATOM 942 C C . LYS A 1 115 ? 1.936 -9.023 12.854 1.00 69.56 115 LYS A C 1
ATOM 944 O O . LYS A 1 115 ? 2.382 -7.894 13.020 1.00 69.56 115 LYS A O 1
ATOM 949 N N . LYS A 1 116 ? 0.684 -9.368 13.188 1.00 68.31 116 LYS A N 1
ATOM 950 C CA . LYS A 1 116 ? -0.286 -8.443 13.807 1.00 68.31 116 LYS A CA 1
ATOM 951 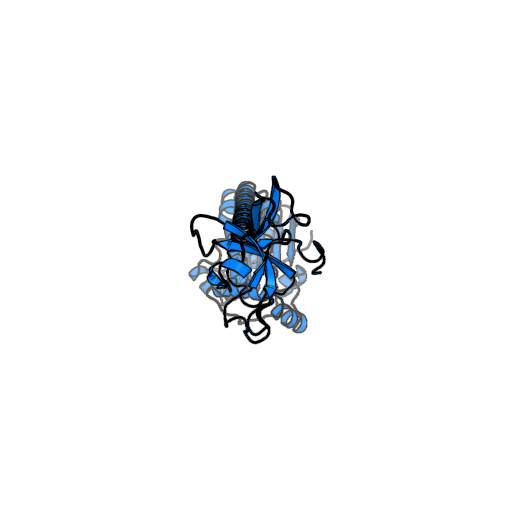C C . LYS A 1 116 ? 0.195 -7.921 15.164 1.00 68.31 116 LYS A C 1
ATOM 953 O O . LYS A 1 116 ? -0.036 -6.765 15.496 1.00 68.31 116 LYS A O 1
ATOM 958 N N . SER A 1 117 ? 0.913 -8.751 15.911 1.00 62.09 117 SER A N 1
ATOM 959 C CA . SER A 1 117 ? 1.473 -8.424 17.220 1.00 62.09 117 SER A CA 1
ATOM 960 C C . SER A 1 117 ? 2.573 -7.387 17.110 1.00 62.09 117 SER A C 1
ATOM 962 O O . SER A 1 117 ? 2.568 -6.425 17.865 1.00 62.09 117 SER A O 1
ATOM 964 N N . HIS A 1 118 ? 3.472 -7.532 16.134 1.00 70.19 118 HIS A N 1
ATOM 965 C CA . HIS A 1 118 ? 4.509 -6.532 15.882 1.00 70.19 118 HIS A CA 1
ATOM 966 C C . HIS A 1 118 ? 3.913 -5.164 15.540 1.00 70.19 118 HIS A C 1
ATOM 968 O O . HIS A 1 118 ? 4.370 -4.156 16.071 1.00 70.19 118 HIS A O 1
ATOM 974 N N . THR A 1 119 ? 2.877 -5.123 14.698 1.00 74.19 119 THR A N 1
ATOM 975 C CA . THR A 1 119 ? 2.197 -3.868 14.351 1.00 74.19 119 THR A CA 1
ATOM 976 C C . THR A 1 119 ? 1.565 -3.220 15.582 1.00 74.19 119 THR A C 1
ATOM 978 O O . THR A 1 119 ? 1.866 -2.066 15.873 1.00 74.19 119 THR A O 1
ATOM 981 N N . MET A 1 120 ? 0.791 -3.976 16.367 1.00 67.75 120 MET A N 1
ATOM 982 C CA . MET A 1 120 ? 0.146 -3.441 17.570 1.00 67.75 120 MET A CA 1
ATOM 983 C C . MET A 1 120 ? 1.127 -3.057 18.673 1.00 67.75 120 MET A C 1
ATOM 985 O O . MET A 1 120 ? 0.901 -2.076 19.367 1.00 67.75 120 MET A O 1
ATOM 989 N N . VAL A 1 121 ? 2.214 -3.807 18.864 1.00 69.06 121 VAL A N 1
ATOM 990 C CA . VAL A 1 121 ? 3.249 -3.454 19.846 1.00 69.06 121 VAL A CA 1
ATOM 991 C C . VAL A 1 121 ? 3.950 -2.166 19.428 1.00 69.06 121 VAL A C 1
ATOM 993 O O . VAL A 1 121 ? 4.202 -1.322 20.280 1.00 69.06 121 VAL A O 1
ATOM 996 N N . ASN A 1 122 ? 4.215 -1.968 18.136 1.00 74.56 122 ASN A N 1
ATOM 997 C CA . ASN A 1 122 ? 4.791 -0.718 17.644 1.00 74.56 122 ASN A CA 1
ATOM 998 C C . ASN A 1 122 ? 3.850 0.475 17.860 1.00 74.56 122 ASN A C 1
ATOM 1000 O O . ASN A 1 122 ? 4.303 1.514 18.332 1.00 74.56 122 ASN A O 1
ATOM 1004 N N . GLU A 1 123 ? 2.555 0.316 17.579 1.00 75.25 123 GLU A N 1
ATOM 1005 C CA . GLU A 1 123 ? 1.534 1.342 17.840 1.00 75.25 123 GLU A CA 1
ATOM 1006 C C . GLU A 1 123 ? 1.389 1.623 19.345 1.00 75.25 123 GLU A C 1
ATOM 1008 O O . GLU A 1 123 ? 1.392 2.774 19.779 1.00 75.25 123 GLU A O 1
ATOM 1013 N N . ALA A 1 124 ? 1.354 0.574 20.169 1.00 69.06 124 ALA A N 1
ATOM 1014 C CA . ALA A 1 124 ? 1.234 0.679 21.619 1.00 69.06 124 ALA A CA 1
ATOM 1015 C C . ALA A 1 124 ? 2.511 1.213 22.297 1.00 69.06 124 ALA A C 1
ATOM 1017 O O . ALA A 1 124 ? 2.435 1.774 23.386 1.00 69.06 124 ALA A O 1
ATOM 1018 N N . ASN A 1 125 ? 3.688 1.079 21.677 1.00 72.44 125 ASN A N 1
ATOM 1019 C CA . ASN A 1 125 ? 4.949 1.608 22.207 1.00 72.44 125 ASN A CA 1
ATOM 1020 C C . ASN A 1 125 ? 5.007 3.138 22.223 1.00 72.44 125 ASN A C 1
ATOM 1022 O O . ASN A 1 125 ? 5.793 3.694 22.989 1.00 72.44 125 ASN A O 1
ATOM 1026 N N . ALA A 1 126 ? 4.172 3.809 21.427 1.00 75.00 126 ALA A N 1
ATOM 1027 C CA . ALA A 1 126 ? 4.004 5.257 21.491 1.00 75.00 126 ALA A CA 1
ATOM 1028 C C . ALA A 1 126 ? 3.203 5.714 22.729 1.00 75.00 126 ALA A C 1
ATOM 1030 O O . ALA A 1 126 ? 3.144 6.909 23.013 1.00 75.00 126 ALA A O 1
ATOM 1031 N N . ILE A 1 127 ? 2.591 4.781 23.471 1.00 73.06 127 ILE A N 1
ATOM 1032 C CA . ILE A 1 127 ? 1.710 5.064 24.606 1.00 73.06 127 ILE A CA 1
ATOM 1033 C C . ILE A 1 127 ? 2.468 4.843 25.928 1.00 73.06 127 ILE A C 1
ATOM 1035 O O . ILE A 1 127 ? 3.116 3.805 26.108 1.00 73.06 127 ILE A O 1
ATOM 1039 N N . PRO A 1 128 ? 2.379 5.776 26.896 1.00 65.75 128 PRO A N 1
ATOM 1040 C CA . PRO A 1 128 ? 2.990 5.604 28.209 1.00 65.75 128 PRO A CA 1
ATOM 1041 C C . PRO A 1 128 ? 2.311 4.469 28.989 1.00 65.75 128 PRO A C 1
ATOM 1043 O O . PRO A 1 128 ? 1.117 4.522 29.284 1.00 65.75 128 PRO A O 1
ATOM 1046 N N . GLY A 1 129 ? 3.088 3.461 29.380 1.00 69.50 129 GLY A N 1
ATOM 1047 C CA . GLY A 1 129 ? 2.614 2.291 30.122 1.00 69.50 129 GLY A CA 1
ATOM 1048 C C . GLY A 1 129 ? 3.679 1.204 30.224 1.00 69.50 129 GLY A C 1
ATOM 1049 O O . GLY A 1 129 ? 4.779 1.348 29.676 1.00 69.50 129 GLY A O 1
ATOM 1050 N N . ASP A 1 130 ? 3.337 0.108 30.888 1.00 71.50 130 ASP A N 1
ATOM 1051 C CA . ASP A 1 130 ? 4.179 -1.078 31.036 1.00 71.50 130 ASP A CA 1
ATOM 1052 C C . ASP A 1 130 ? 3.473 -2.348 30.518 1.00 71.50 130 ASP A C 1
ATOM 1054 O O . ASP A 1 130 ? 2.399 -2.291 29.909 1.00 71.50 130 ASP A O 1
ATOM 1058 N N . PHE A 1 131 ? 4.117 -3.504 30.695 1.00 65.19 131 PHE A N 1
ATOM 1059 C CA . PHE A 1 131 ? 3.553 -4.824 30.391 1.00 65.19 131 PHE A CA 1
ATOM 1060 C C . PHE A 1 131 ? 3.438 -5.711 31.645 1.00 65.19 131 PHE A C 1
ATOM 1062 O O . PHE A 1 131 ? 3.361 -6.932 31.520 1.00 65.19 131 PHE A O 1
ATOM 1069 N N . HIS A 1 132 ? 3.431 -5.119 32.843 1.00 61.44 132 HIS A N 1
ATOM 1070 C CA . HIS A 1 132 ? 3.290 -5.864 34.098 1.00 61.44 132 HIS A CA 1
ATOM 1071 C C . HIS A 1 132 ? 1.837 -6.324 34.337 1.00 61.44 132 HIS A C 1
ATOM 1073 O O . HIS A 1 132 ? 0.925 -5.923 33.612 1.00 61.44 132 HIS A O 1
ATOM 1079 N N . GLY A 1 133 ? 1.627 -7.211 35.316 1.00 61.69 133 GLY A N 1
ATOM 1080 C CA . GLY A 1 133 ? 0.306 -7.717 35.720 1.00 61.69 133 GLY A CA 1
ATOM 1081 C C . GLY A 1 133 ? -0.077 -9.090 35.154 1.00 61.69 133 GLY A C 1
ATOM 1082 O O . GLY A 1 133 ? 0.728 -9.780 34.525 1.00 61.69 133 GLY A O 1
ATOM 1083 N N . ASP A 1 134 ? -1.323 -9.502 35.406 1.00 64.44 134 ASP A N 1
ATOM 1084 C CA . ASP A 1 134 ? -1.881 -10.777 34.939 1.00 64.44 134 ASP A CA 1
ATOM 1085 C C . ASP A 1 134 ? -2.017 -10.762 33.407 1.00 64.44 134 ASP A C 1
ATOM 1087 O O . ASP A 1 134 ? -2.926 -10.152 32.843 1.00 64.44 134 ASP A O 1
ATOM 1091 N N . LEU A 1 135 ? -1.080 -11.409 32.706 1.00 63.91 135 LEU A N 1
ATOM 1092 C CA . LEU A 1 135 ? -1.047 -11.446 31.241 1.00 63.91 135 LEU A CA 1
ATOM 1093 C C . LEU A 1 135 ? -2.155 -12.315 30.633 1.00 63.91 135 LEU A C 1
ATOM 1095 O O . LEU A 1 135 ? -2.364 -12.262 29.418 1.00 63.91 135 LEU A O 1
ATOM 1099 N N . TYR A 1 136 ? -2.852 -13.098 31.455 1.00 70.56 136 TYR A N 1
ATOM 1100 C CA . TYR A 1 136 ? -3.768 -14.127 30.994 1.00 70.56 136 TYR A CA 1
ATOM 1101 C C . TYR A 1 136 ? -5.203 -13.628 30.871 1.00 70.56 136 TYR A C 1
ATOM 1103 O O . TYR A 1 136 ? -5.927 -14.102 30.002 1.00 70.56 136 TYR A O 1
ATOM 1111 N N . GLN A 1 137 ? -5.629 -12.653 31.670 1.00 79.12 137 GLN A N 1
ATOM 1112 C CA . GLN A 1 137 ? -6.980 -12.110 31.549 1.00 79.12 137 GLN A CA 1
ATOM 1113 C C . GLN A 1 137 ? -7.142 -11.324 30.235 1.00 79.12 137 GLN A C 1
ATOM 1115 O O . GLN A 1 137 ? -6.320 -10.476 29.896 1.00 79.12 137 GLN A O 1
ATOM 1120 N N . LEU A 1 138 ? -8.214 -11.582 29.486 1.00 83.81 138 LEU A N 1
ATOM 1121 C CA . LEU A 1 138 ? -8.561 -10.830 28.276 1.00 83.81 138 LEU A CA 1
ATOM 1122 C C . LEU A 1 138 ? -9.694 -9.831 28.551 1.00 83.81 138 LEU A C 1
ATOM 1124 O O . LEU A 1 138 ? -10.313 -9.856 29.618 1.00 83.81 138 LEU A O 1
ATOM 1128 N N . GLY A 1 139 ? -9.937 -8.929 27.601 1.00 87.25 139 GLY A N 1
ATOM 1129 C CA . GLY A 1 139 ? -11.010 -7.940 27.652 1.00 87.25 139 GLY A CA 1
ATOM 1130 C C . GLY A 1 139 ? -12.158 -8.228 26.685 1.00 87.25 139 GLY A C 1
ATOM 1131 O O . GLY A 1 139 ? -12.191 -9.230 25.964 1.00 87.25 139 GLY A O 1
ATOM 1132 N N . GLY A 1 140 ? -13.119 -7.314 26.654 1.00 89.75 140 GLY A N 1
ATOM 1133 C CA . GLY A 1 140 ? -14.268 -7.399 25.765 1.00 89.75 140 GLY A CA 1
ATOM 1134 C C . GLY A 1 140 ? -15.027 -6.085 25.659 1.00 89.75 140 GLY A C 1
ATOM 1135 O O . GLY A 1 140 ? -14.904 -5.205 26.506 1.00 89.75 140 GLY A O 1
ATOM 1136 N N . VAL A 1 141 ? -15.818 -5.953 24.601 1.00 91.25 141 VAL A N 1
ATOM 1137 C CA . VAL A 1 141 ? -16.677 -4.797 24.345 1.00 91.25 141 VAL A CA 1
ATOM 1138 C C . VAL A 1 141 ? -18.089 -5.287 24.095 1.00 91.25 141 VAL A C 1
ATOM 1140 O O . VAL A 1 141 ? -18.305 -6.190 23.290 1.00 91.25 141 VAL A O 1
ATOM 1143 N N . PHE A 1 142 ? -19.055 -4.673 24.764 1.00 91.56 142 PHE A N 1
ATOM 1144 C CA . PHE A 1 142 ? -20.459 -5.032 24.659 1.00 91.56 142 PHE A CA 1
ATOM 1145 C C . PHE A 1 142 ? -21.301 -3.780 24.456 1.00 91.56 142 PHE A C 1
ATOM 1147 O O . PHE A 1 142 ? -21.117 -2.773 25.135 1.00 91.56 142 PHE A O 1
ATOM 1154 N N . VAL A 1 143 ? -22.264 -3.855 23.545 1.00 91.94 143 VAL A N 1
ATOM 1155 C CA . VAL A 1 143 ? -23.319 -2.848 23.407 1.00 91.94 143 VAL A CA 1
ATOM 1156 C C . VAL A 1 143 ? -24.600 -3.464 23.936 1.00 91.94 143 VAL A C 1
ATOM 1158 O O . VAL A 1 143 ? -25.040 -4.506 23.447 1.00 91.94 143 VAL A O 1
ATOM 1161 N N . VAL A 1 144 ? -25.193 -2.833 24.944 1.00 91.38 144 VAL A N 1
ATOM 1162 C CA . VAL A 1 144 ? -26.388 -3.334 25.627 1.00 91.38 144 VAL A CA 1
ATOM 1163 C C . VAL A 1 144 ? -27.514 -2.322 25.477 1.00 91.38 144 VAL A C 1
ATOM 1165 O O . VAL A 1 144 ? -27.326 -1.135 25.727 1.00 91.38 144 VAL A O 1
ATOM 1168 N N . ASP A 1 145 ? -28.684 -2.782 25.045 1.00 89.12 145 ASP A N 1
ATOM 1169 C CA . ASP A 1 145 ? -29.891 -1.964 24.944 1.00 89.12 145 ASP A CA 1
ATOM 1170 C C . ASP A 1 145 ? -30.565 -1.755 26.314 1.00 89.12 145 ASP A C 1
ATOM 1172 O O . ASP A 1 145 ? -30.314 -2.492 27.266 1.00 89.12 145 ASP A O 1
ATOM 1176 N N . LYS A 1 146 ? -31.501 -0.803 26.405 1.00 87.88 146 LYS A N 1
ATOM 1177 C CA . LYS A 1 146 ? -32.310 -0.524 27.603 1.00 87.88 146 LYS A CA 1
ATOM 1178 C C . LYS A 1 146 ? -33.041 -1.746 28.165 1.00 87.88 146 LYS A C 1
ATOM 1180 O O . LYS A 1 146 ? -33.318 -1.820 29.358 1.00 87.88 146 LYS A O 1
ATOM 1185 N N . THR A 1 147 ? -33.348 -2.719 27.310 1.00 85.62 147 THR A N 1
ATOM 1186 C CA . THR A 1 147 ? -33.988 -3.990 27.679 1.00 85.62 147 THR A CA 1
ATOM 1187 C C . THR A 1 147 ? -33.030 -4.977 28.359 1.00 85.62 147 THR A C 1
ATOM 1189 O O . THR A 1 147 ? -33.466 -5.998 28.892 1.00 85.62 147 THR A O 1
ATOM 1192 N N . GLY A 1 148 ? -31.723 -4.695 28.353 1.00 82.81 148 GLY A N 1
ATOM 1193 C CA . GLY A 1 148 ? -30.670 -5.626 28.757 1.00 82.81 148 GLY A CA 1
ATOM 1194 C C . GLY A 1 148 ? -30.310 -6.650 27.678 1.00 82.81 148 GLY A C 1
ATOM 1195 O O . GLY A 1 148 ? -29.585 -7.607 27.958 1.00 82.81 148 GLY A O 1
ATOM 1196 N N . GLN A 1 149 ? -30.814 -6.489 26.450 1.00 86.88 149 GLN A N 1
ATOM 1197 C CA . GLN A 1 149 ? -30.382 -7.287 25.309 1.00 86.88 149 GLN A CA 1
ATOM 1198 C C . GLN A 1 149 ? -29.013 -6.806 24.817 1.00 86.88 149 GLN A C 1
ATOM 1200 O O . GLN A 1 149 ? -28.799 -5.614 24.609 1.00 86.88 149 GLN A O 1
ATOM 1205 N N . CYS A 1 150 ? -28.089 -7.742 24.607 1.00 88.56 150 CYS A N 1
ATOM 1206 C CA . CYS A 1 150 ? -26.802 -7.448 23.994 1.00 88.56 150 CYS A CA 1
ATOM 1207 C C . CYS A 1 150 ? -26.984 -7.331 22.473 1.00 88.56 150 CYS A C 1
ATOM 1209 O O . CYS A 1 150 ? -27.424 -8.282 21.830 1.00 88.56 150 CYS A O 1
ATOM 1211 N N . LEU A 1 151 ? -26.706 -6.147 21.925 1.00 89.31 151 LEU A N 1
ATOM 1212 C CA . LEU A 1 151 ? -26.794 -5.838 20.494 1.00 89.31 151 LEU A CA 1
ATOM 1213 C C . LEU A 1 151 ? -25.489 -6.148 19.755 1.00 89.31 151 LEU A C 1
ATOM 1215 O O . LEU A 1 151 ? -25.503 -6.425 18.560 1.00 89.31 151 LEU A O 1
ATOM 1219 N N . TYR A 1 152 ? -24.367 -6.065 20.464 1.00 91.88 152 TYR A N 1
ATOM 1220 C CA . TYR A 1 152 ? -23.043 -6.384 19.954 1.00 91.88 152 TYR A CA 1
ATOM 1221 C C . TYR A 1 152 ? -22.190 -6.921 21.086 1.00 91.88 152 TYR A C 1
ATOM 1223 O O . TYR A 1 152 ? -22.179 -6.350 22.177 1.00 91.88 152 TYR A O 1
ATOM 1231 N N . GLU A 1 153 ? -21.448 -7.979 20.801 1.00 90.75 153 GLU A N 1
ATOM 1232 C CA . GLU A 1 153 ? -20.469 -8.551 21.706 1.00 90.75 153 GLU A CA 1
ATOM 1233 C C . GLU A 1 153 ? -19.165 -8.788 20.960 1.00 90.75 153 GLU A C 1
ATOM 1235 O O . GLU A 1 153 ? -19.125 -9.333 19.859 1.00 90.75 153 GLU A O 1
ATOM 1240 N N . PHE A 1 154 ? -18.081 -8.384 21.595 1.00 90.50 154 PHE A N 1
ATOM 1241 C CA . PHE A 1 154 ? -16.733 -8.666 21.168 1.00 90.50 154 PHE A CA 1
ATOM 1242 C C . PHE A 1 154 ? -15.973 -9.170 22.380 1.00 90.50 154 PHE A C 1
ATOM 1244 O O . PHE A 1 154 ? -15.831 -8.464 23.375 1.00 90.50 154 PHE A O 1
ATOM 1251 N N . ARG A 1 155 ? -15.491 -10.404 22.297 1.00 88.75 155 ARG A N 1
ATOM 1252 C CA . ARG A 1 155 ? -14.655 -11.013 23.327 1.00 88.75 155 ARG A CA 1
ATOM 1253 C C . ARG A 1 155 ? -13.280 -11.204 22.732 1.00 88.75 155 ARG A C 1
ATOM 1255 O O . ARG A 1 155 ? -13.148 -11.807 21.667 1.00 88.75 155 ARG A O 1
ATOM 1262 N N . GLN A 1 156 ? -12.267 -10.679 23.400 1.00 83.06 156 GLN A N 1
ATOM 1263 C CA . GLN A 1 156 ? -10.905 -10.897 22.955 1.00 83.06 156 GLN A CA 1
ATOM 1264 C C . GLN A 1 156 ? -10.555 -12.368 23.153 1.00 83.06 156 GLN A C 1
ATOM 1266 O O . GLN A 1 156 ? -10.793 -12.937 24.213 1.00 83.06 156 GLN A O 1
ATOM 1271 N N . ASN A 1 157 ? -9.984 -12.974 22.118 1.00 78.44 157 ASN A N 1
ATOM 1272 C CA . ASN A 1 157 ? -9.373 -14.304 22.169 1.00 78.44 157 ASN A CA 1
ATOM 1273 C C . ASN A 1 157 ? -7.836 -14.225 22.259 1.00 78.44 157 ASN A C 1
ATOM 1275 O O . ASN A 1 157 ? -7.170 -15.205 22.577 1.00 78.44 157 ASN A O 1
ATOM 1279 N N . SER A 1 158 ? -7.269 -13.048 21.986 1.00 75.44 158 SER A N 1
ATOM 1280 C CA . SER A 1 158 ? -5.857 -12.713 22.128 1.00 75.44 158 SER A CA 1
ATOM 1281 C C . SER A 1 158 ? -5.724 -11.216 22.411 1.00 75.44 158 SER A C 1
ATOM 1283 O O . SER A 1 158 ? -6.579 -10.421 22.018 1.00 75.44 158 SER A O 1
ATOM 1285 N N . PHE A 1 159 ? -4.631 -10.817 23.062 1.00 72.19 159 PHE A N 1
ATOM 1286 C CA . PHE A 1 159 ? -4.331 -9.415 23.364 1.00 72.19 159 PHE A CA 1
ATOM 1287 C C . PHE A 1 159 ? -4.096 -8.560 22.106 1.00 72.19 159 PHE A C 1
ATOM 1289 O O . PHE A 1 159 ? -4.149 -7.340 22.189 1.00 72.19 159 PHE A O 1
ATOM 1296 N N . THR A 1 160 ? -3.863 -9.184 20.948 1.00 70.31 160 THR A N 1
ATOM 1297 C CA . THR A 1 160 ? -3.613 -8.506 19.662 1.00 70.31 160 THR A CA 1
ATOM 1298 C C . THR A 1 160 ? -4.858 -8.327 18.801 1.00 70.31 160 THR A C 1
ATOM 1300 O O . THR A 1 160 ? -4.769 -7.948 17.634 1.00 70.31 160 THR A O 1
ATOM 1303 N N . VAL A 1 161 ? -6.034 -8.653 19.331 1.00 78.00 161 VAL A N 1
ATOM 1304 C CA . VAL A 1 161 ? -7.289 -8.486 18.604 1.00 78.00 161 VAL A CA 1
ATOM 1305 C C . VAL A 1 161 ? -8.067 -7.364 19.267 1.00 78.00 161 VAL A C 1
ATOM 1307 O O . VAL A 1 161 ? -8.482 -7.476 20.421 1.00 78.00 161 VAL A O 1
ATOM 1310 N N . SER A 1 162 ? -8.250 -6.276 18.529 1.00 79.00 162 SER A N 1
ATOM 1311 C CA . SER A 1 162 ? -9.051 -5.122 18.920 1.00 79.00 162 SER A CA 1
ATOM 1312 C C . SER A 1 162 ? -10.480 -5.231 18.368 1.00 79.00 162 SER A C 1
ATOM 1314 O O . SER A 1 162 ? -10.713 -5.938 17.381 1.00 79.00 162 SER A O 1
ATOM 1316 N N . PRO A 1 163 ? -11.461 -4.561 19.000 1.00 82.88 163 PRO A N 1
ATOM 1317 C CA . PRO A 1 163 ? -12.813 -4.471 18.458 1.00 82.88 163 PRO A CA 1
ATOM 1318 C C . PRO A 1 163 ? -12.817 -3.680 17.143 1.00 82.88 163 PRO A C 1
ATOM 1320 O O . PRO A 1 163 ? -12.117 -2.674 17.017 1.00 82.88 163 PRO A O 1
ATOM 1323 N N . ASP A 1 164 ? -13.662 -4.081 16.191 1.00 85.81 164 ASP A N 1
ATOM 1324 C CA . ASP A 1 164 ? -13.913 -3.267 15.001 1.00 85.81 164 ASP A CA 1
ATOM 1325 C C . ASP A 1 164 ? -14.781 -2.052 15.362 1.00 85.81 164 ASP A C 1
ATOM 1327 O O . ASP A 1 164 ? -16.005 -2.142 15.517 1.00 85.81 164 ASP A O 1
ATOM 1331 N N . VAL A 1 165 ? -14.120 -0.902 15.487 1.00 84.50 165 VAL A N 1
ATOM 1332 C CA . VAL A 1 165 ? -14.720 0.398 15.809 1.00 84.50 165 VAL A CA 1
ATOM 1333 C C . VAL A 1 165 ? -15.850 0.747 14.833 1.00 84.50 165 VAL A C 1
ATOM 1335 O O . VAL A 1 165 ? -16.867 1.306 15.248 1.00 84.50 165 VAL A O 1
ATOM 1338 N N . GLN A 1 166 ? -15.738 0.361 13.556 1.00 82.44 166 GLN A N 1
ATOM 1339 C CA . GLN A 1 166 ? -16.762 0.649 12.548 1.00 82.44 166 GLN A CA 1
ATOM 1340 C C . GLN A 1 166 ? -18.042 -0.155 12.784 1.00 82.44 166 GLN A C 1
ATOM 1342 O O . GLN A 1 166 ? -19.147 0.380 12.662 1.00 82.44 166 GLN A O 1
ATOM 1347 N N . THR A 1 167 ? -17.912 -1.431 13.151 1.00 85.94 167 THR A N 1
ATOM 1348 C CA . THR A 1 167 ? -19.060 -2.274 13.497 1.00 85.94 167 THR A CA 1
ATOM 1349 C C . THR A 1 167 ? -19.754 -1.768 14.762 1.00 85.94 167 THR A C 1
ATOM 1351 O O . THR A 1 167 ? -20.981 -1.651 14.768 1.00 85.94 167 THR A O 1
ATOM 1354 N N . VAL A 1 168 ? -18.996 -1.375 15.795 1.00 87.06 168 VAL A N 1
ATOM 1355 C CA . VAL A 1 168 ? -19.559 -0.755 17.010 1.00 87.06 168 VAL A CA 1
ATOM 1356 C C . VAL A 1 168 ? -20.317 0.528 16.656 1.00 87.06 168 VAL A C 1
ATOM 1358 O O . VAL A 1 168 ? -21.485 0.676 17.019 1.00 87.06 168 VAL A O 1
ATOM 1361 N N . ALA A 1 169 ? -19.702 1.419 15.872 1.00 86.06 169 ALA A N 1
ATOM 1362 C CA . ALA A 1 169 ? -20.331 2.655 15.415 1.00 86.06 169 ALA A CA 1
ATOM 1363 C C . ALA A 1 169 ? -21.629 2.395 14.629 1.00 86.06 169 ALA A C 1
ATOM 1365 O O . ALA A 1 169 ? -22.629 3.085 14.839 1.00 86.06 169 ALA A O 1
ATOM 1366 N N . ARG A 1 170 ? -21.654 1.361 13.778 1.00 85.06 170 ARG A N 1
ATOM 1367 C CA . ARG A 1 170 ? -22.839 0.956 13.008 1.00 85.06 170 ARG A CA 1
ATOM 1368 C C . ARG A 1 170 ? -23.975 0.470 13.906 1.00 85.06 170 ARG A C 1
ATOM 1370 O O . ARG A 1 170 ? -25.106 0.925 13.744 1.00 85.06 170 ARG A O 1
ATOM 1377 N N . VAL A 1 171 ? -23.687 -0.412 14.866 1.00 86.19 171 VAL A N 1
ATOM 1378 C CA . VAL A 1 171 ? -24.689 -0.930 15.821 1.00 86.19 171 VAL A CA 1
ATOM 1379 C C . VAL A 1 171 ? -25.266 0.205 16.668 1.00 86.19 171 VAL A C 1
ATOM 1381 O O . VAL A 1 171 ? -26.471 0.257 16.911 1.00 86.19 171 VAL A O 1
ATOM 1384 N N . MET A 1 172 ? -24.425 1.168 17.044 1.00 84.69 172 MET A N 1
ATOM 1385 C CA . MET A 1 172 ? -24.820 2.358 17.800 1.00 84.69 172 MET A CA 1
ATOM 1386 C C . MET A 1 172 ? -25.410 3.478 16.920 1.00 84.69 172 MET A C 1
ATOM 1388 O O . MET A 1 172 ? -25.737 4.557 17.417 1.00 84.69 172 MET A O 1
ATOM 1392 N N . LYS A 1 173 ? -25.601 3.222 15.615 1.00 85.06 173 LYS A N 1
ATOM 1393 C CA . LYS A 1 173 ? -26.197 4.142 14.632 1.00 85.06 173 LYS A CA 1
ATOM 1394 C C . LYS A 1 173 ? -25.466 5.491 14.546 1.00 85.06 173 LYS A C 1
ATOM 1396 O O . LYS A 1 173 ? -26.101 6.547 14.475 1.00 85.06 173 LYS A O 1
ATOM 1401 N N . LEU A 1 174 ? -24.135 5.487 14.580 1.00 79.94 174 LEU A N 1
ATOM 1402 C CA . LEU A 1 174 ? -23.278 6.674 14.458 1.00 79.94 174 LEU A CA 1
ATOM 1403 C C . LEU A 1 174 ? -22.941 6.972 12.986 1.00 79.94 174 LEU A C 1
ATOM 1405 O O . LEU A 1 174 ? -21.831 6.723 12.519 1.00 79.94 174 LEU A O 1
ATOM 1409 N N . PHE A 1 175 ? -23.915 7.511 12.249 1.00 72.06 175 PHE A N 1
ATOM 1410 C CA . PHE A 1 175 ? -23.770 7.795 10.815 1.00 72.06 175 PHE A CA 1
ATOM 1411 C C . PHE A 1 175 ? -22.675 8.828 10.490 1.00 72.06 175 PHE A C 1
ATOM 1413 O O . PHE A 1 175 ? -21.984 8.670 9.488 1.00 72.06 175 PHE A O 1
ATOM 1420 N N . GLU A 1 176 ? -22.468 9.837 11.340 1.00 70.00 176 GLU A N 1
ATOM 1421 C CA . GLU A 1 176 ? -21.451 10.883 11.127 1.00 70.00 176 GLU A CA 1
ATOM 1422 C C . GLU A 1 176 ? -20.020 10.328 11.176 1.00 70.00 176 GLU A C 1
ATOM 1424 O O . GLU A 1 176 ? -19.205 10.607 10.296 1.00 70.00 176 GLU A O 1
ATOM 1429 N N . VAL A 1 177 ? -19.737 9.465 12.158 1.00 68.25 177 VAL A N 1
ATOM 1430 C CA . VAL A 1 177 ? -18.436 8.790 12.294 1.00 68.25 177 VAL A CA 1
ATOM 1431 C C . VAL A 1 177 ? -18.200 7.850 11.113 1.00 68.25 177 VAL A C 1
ATOM 1433 O O . VAL A 1 177 ? -17.121 7.850 10.523 1.00 68.25 177 VAL A O 1
ATOM 1436 N N . MET A 1 178 ? -19.231 7.099 10.709 1.00 67.25 178 MET A N 1
ATOM 1437 C CA . MET A 1 178 ? -19.157 6.228 9.534 1.00 67.25 178 MET A CA 1
ATOM 1438 C C . MET A 1 178 ? -18.805 6.998 8.257 1.00 67.25 178 MET A C 1
ATOM 1440 O O . MET A 1 178 ? -17.973 6.527 7.483 1.00 67.25 178 MET A O 1
ATOM 1444 N N . PHE A 1 179 ? -19.410 8.169 8.036 1.00 70.44 179 PHE A N 1
ATOM 1445 C CA . PHE A 1 179 ? -19.159 8.961 6.833 1.00 70.44 179 PHE A CA 1
ATOM 1446 C C . PHE A 1 179 ? -17.718 9.492 6.794 1.00 70.44 179 PHE A C 1
ATOM 1448 O O . PHE A 1 179 ? -17.051 9.377 5.768 1.00 70.44 179 PHE A O 1
ATOM 1455 N N . SER A 1 180 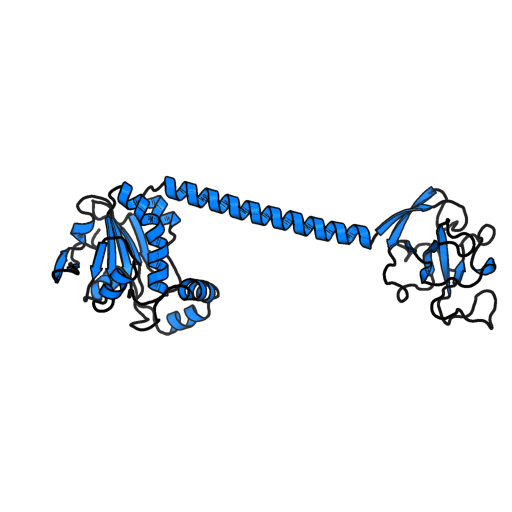? -17.205 9.987 7.927 1.00 72.19 180 SER A N 1
ATOM 1456 C CA . SER A 1 180 ? -15.817 10.457 8.049 1.00 72.19 180 SER A CA 1
ATOM 1457 C C . SER A 1 180 ? -14.795 9.337 7.800 1.00 72.19 180 SER A C 1
ATOM 1459 O O . SER A 1 180 ? -13.895 9.482 6.966 1.00 72.19 180 SER A O 1
ATOM 1461 N N . CYS A 1 181 ? -14.972 8.174 8.441 1.00 66.31 181 CYS A N 1
ATOM 1462 C CA . CYS A 1 181 ? -14.093 7.019 8.245 1.00 66.31 181 CYS A CA 1
ATOM 1463 C C . CYS A 1 181 ? -14.117 6.515 6.794 1.00 66.31 181 CYS A C 1
ATOM 1465 O O . CYS A 1 181 ? -13.064 6.233 6.225 1.00 66.31 181 CYS A O 1
ATOM 1467 N N . MET A 1 182 ? -15.302 6.437 6.178 1.00 75.81 182 MET A N 1
ATOM 1468 C CA . MET A 1 182 ? -15.454 5.991 4.791 1.00 75.81 182 MET A CA 1
ATOM 1469 C C . MET A 1 182 ? -14.753 6.937 3.810 1.00 75.81 182 MET A C 1
ATOM 1471 O O . MET A 1 182 ? -14.018 6.478 2.937 1.00 75.81 182 MET A O 1
ATOM 1475 N N . MET A 1 183 ? -14.922 8.252 3.976 1.00 77.31 183 MET A N 1
ATOM 1476 C CA . MET A 1 183 ? -14.245 9.252 3.145 1.00 77.31 183 MET A CA 1
ATOM 1477 C C . MET A 1 183 ? -12.724 9.154 3.262 1.00 77.31 183 MET A C 1
ATOM 1479 O O . MET A 1 183 ? -12.019 9.218 2.253 1.00 77.31 183 MET A O 1
ATOM 1483 N N . MET A 1 184 ? -12.208 8.947 4.476 1.00 75.56 184 MET A N 1
ATOM 1484 C CA . MET A 1 184 ? -10.774 8.769 4.687 1.00 75.56 184 MET A CA 1
ATOM 1485 C C . MET A 1 184 ? -10.230 7.498 4.037 1.00 75.56 184 MET A C 1
ATOM 1487 O O . MET A 1 184 ? -9.126 7.516 3.490 1.00 75.56 184 MET A O 1
ATOM 1491 N N . GLU A 1 185 ? -10.999 6.413 4.043 1.00 80.00 185 GLU A N 1
ATOM 1492 C CA . GLU A 1 185 ? -10.605 5.167 3.392 1.00 80.00 185 GLU A CA 1
ATOM 1493 C C . GLU A 1 185 ? -10.568 5.316 1.864 1.00 80.00 185 GLU A C 1
ATOM 1495 O O . GLU A 1 185 ? -9.597 4.903 1.226 1.00 80.00 185 GLU A O 1
ATOM 1500 N N . ILE A 1 186 ? -11.562 5.998 1.283 1.00 82.94 186 ILE A N 1
ATOM 1501 C CA . ILE A 1 186 ? -11.599 6.331 -0.150 1.00 82.94 186 ILE A CA 1
ATOM 1502 C C . ILE A 1 186 ? -10.393 7.197 -0.533 1.00 82.94 186 ILE A C 1
ATOM 1504 O O . ILE A 1 186 ? -9.709 6.903 -1.513 1.00 82.94 186 ILE A O 1
ATOM 1508 N N . LEU A 1 187 ? -10.081 8.226 0.261 1.00 85.06 187 LEU A N 1
ATOM 1509 C CA . LEU A 1 187 ? -8.910 9.083 0.048 1.00 85.06 187 LEU A CA 1
ATOM 1510 C C . LEU A 1 187 ? -7.606 8.275 0.082 1.00 85.06 187 LEU A C 1
ATOM 1512 O O . LEU A 1 187 ? -6.784 8.395 -0.827 1.00 85.06 187 LEU A O 1
ATOM 1516 N N . LYS A 1 188 ? -7.423 7.403 1.082 1.00 81.56 188 LYS A N 1
ATOM 1517 C CA . LYS A 1 188 ? -6.238 6.531 1.185 1.00 81.56 188 LYS A CA 1
ATOM 1518 C C . LYS A 1 188 ? -6.110 5.591 -0.016 1.00 81.56 188 LYS A C 1
ATOM 1520 O O . LYS A 1 188 ? -5.002 5.398 -0.518 1.00 81.56 188 LYS A O 1
ATOM 1525 N N . GLN A 1 189 ? -7.214 5.003 -0.476 1.00 83.06 189 GLN A N 1
ATOM 1526 C CA . GLN A 1 189 ? -7.227 4.142 -1.663 1.00 83.06 189 GLN A CA 1
ATOM 1527 C C . GLN A 1 189 ? -6.886 4.933 -2.932 1.00 83.06 189 GLN A C 1
ATOM 1529 O O . GLN A 1 189 ? -6.055 4.483 -3.722 1.00 83.06 189 GLN A O 1
ATOM 1534 N N . GLY A 1 190 ? -7.444 6.137 -3.081 1.00 88.19 190 GLY A N 1
ATOM 1535 C CA . GLY A 1 190 ? -7.140 7.047 -4.184 1.00 88.19 190 GLY A CA 1
ATOM 1536 C C . GLY A 1 190 ? -5.662 7.439 -4.235 1.00 88.19 190 GLY A C 1
ATOM 1537 O O . GLY A 1 190 ? -5.034 7.317 -5.286 1.00 88.19 190 GLY A O 1
ATOM 1538 N N . LEU A 1 191 ? -5.070 7.820 -3.097 1.00 90.31 191 LEU A N 1
ATOM 1539 C CA . LEU A 1 191 ? -3.644 8.163 -3.009 1.00 90.31 191 LEU A CA 1
ATOM 1540 C C . LEU A 1 191 ? -2.736 6.977 -3.377 1.00 90.31 191 LEU A C 1
ATOM 1542 O O . LEU A 1 191 ? -1.758 7.154 -4.104 1.00 90.31 191 LEU A O 1
ATOM 1546 N N . LYS A 1 192 ? -3.061 5.761 -2.916 1.00 86.69 192 LYS A N 1
ATOM 1547 C CA . LYS A 1 192 ? -2.306 4.541 -3.264 1.00 86.69 192 LYS A CA 1
ATOM 1548 C C . LYS A 1 192 ? -2.365 4.235 -4.760 1.00 86.69 192 LYS A C 1
ATOM 1550 O O . LYS A 1 192 ? -1.344 3.887 -5.356 1.00 86.69 192 LYS A O 1
ATO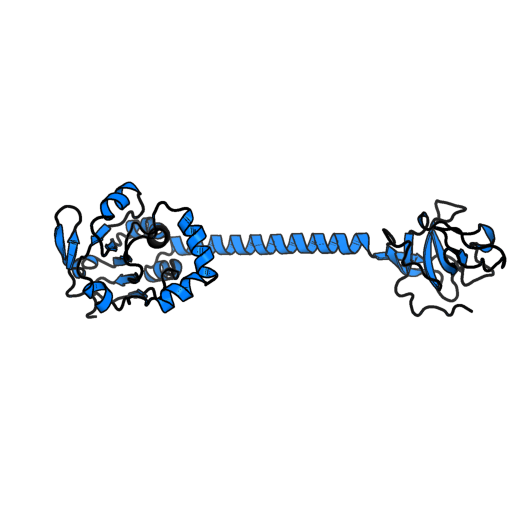M 1555 N N . LEU A 1 193 ? -3.545 4.361 -5.366 1.00 90.81 193 LEU A N 1
ATOM 1556 C CA . LEU A 1 193 ? -3.726 4.128 -6.796 1.00 90.81 193 LEU A CA 1
ATOM 1557 C C . LEU A 1 193 ? -2.952 5.165 -7.618 1.00 90.81 193 LEU A C 1
ATOM 1559 O O . LEU A 1 193 ? -2.211 4.793 -8.525 1.00 90.81 193 LEU A O 1
ATOM 1563 N N . PHE A 1 194 ? -3.052 6.444 -7.247 1.00 91.94 194 PHE A N 1
ATOM 1564 C CA . PHE A 1 194 ? -2.306 7.526 -7.886 1.00 91.94 194 PHE A CA 1
ATOM 1565 C C . PHE A 1 194 ? -0.792 7.289 -7.831 1.00 91.94 194 PHE A C 1
ATOM 1567 O O . PHE A 1 194 ? -0.131 7.311 -8.868 1.00 91.94 194 PHE A O 1
ATOM 1574 N N . GLY A 1 195 ? -0.250 6.975 -6.648 1.00 90.00 195 GLY A N 1
ATOM 1575 C CA . GLY A 1 195 ? 1.174 6.667 -6.493 1.00 90.00 195 GLY A CA 1
ATOM 1576 C C . GLY A 1 195 ? 1.621 5.500 -7.379 1.00 90.00 195 GLY A C 1
ATOM 1577 O O . GLY A 1 195 ? 2.658 5.572 -8.033 1.00 90.00 195 GLY A O 1
ATOM 1578 N N . THR A 1 196 ? 0.795 4.456 -7.478 1.00 92.12 196 THR A N 1
ATOM 1579 C CA . THR A 1 196 ? 1.083 3.275 -8.303 1.00 92.12 196 THR A CA 1
ATOM 1580 C C . THR A 1 196 ? 1.121 3.613 -9.796 1.00 92.12 196 THR A C 1
ATOM 1582 O O . THR A 1 196 ? 2.020 3.158 -10.508 1.00 92.12 196 THR A O 1
ATOM 1585 N N . ILE A 1 197 ? 0.181 4.435 -10.275 1.00 93.94 197 ILE A N 1
ATOM 1586 C CA . ILE A 1 197 ? 0.126 4.890 -11.672 1.00 93.94 197 ILE A CA 1
ATOM 1587 C C . ILE A 1 197 ? 1.360 5.729 -12.011 1.00 93.94 197 ILE A C 1
ATOM 1589 O O . ILE A 1 197 ? 2.011 5.467 -13.021 1.00 93.94 197 ILE A O 1
ATOM 1593 N N . VAL A 1 198 ? 1.718 6.689 -11.152 1.00 94.62 198 VAL A N 1
ATOM 1594 C CA . VAL A 1 198 ? 2.892 7.551 -11.356 1.00 94.62 198 VAL A CA 1
ATOM 1595 C C . VAL A 1 198 ? 4.170 6.716 -11.422 1.00 94.62 198 VAL A C 1
ATOM 1597 O O . VAL A 1 198 ? 4.915 6.824 -12.393 1.00 94.62 198 VAL A O 1
ATOM 1600 N N . CYS A 1 199 ? 4.403 5.827 -10.450 1.00 90.50 199 CYS A N 1
ATOM 1601 C CA . CYS A 1 199 ? 5.589 4.969 -10.450 1.00 90.50 199 CYS A CA 1
ATOM 1602 C C . CYS A 1 199 ? 5.653 4.069 -11.691 1.00 90.50 199 CYS A C 1
ATOM 1604 O O . CYS A 1 199 ? 6.712 3.954 -12.307 1.00 90.50 199 CYS A O 1
ATOM 1606 N N . SER A 1 200 ? 4.528 3.471 -12.092 1.00 89.88 200 SER A N 1
ATOM 1607 C CA . SER A 1 200 ? 4.463 2.624 -13.290 1.00 89.88 200 SER A CA 1
ATOM 1608 C C . SER A 1 200 ? 4.767 3.420 -14.562 1.00 89.88 200 SER A C 1
ATOM 1610 O O . SER A 1 200 ? 5.517 2.949 -15.416 1.00 89.88 200 SER A O 1
ATOM 1612 N N . GLY A 1 201 ? 4.251 4.649 -14.663 1.00 90.88 201 GLY A N 1
ATOM 1613 C CA . GLY A 1 201 ? 4.551 5.571 -15.758 1.00 90.88 201 GLY A CA 1
ATOM 1614 C C . GLY A 1 201 ? 6.031 5.952 -15.821 1.00 90.88 201 GLY A C 1
ATOM 1615 O O . GLY A 1 201 ? 6.625 5.897 -16.895 1.00 90.88 201 GLY A O 1
ATOM 1616 N N . CYS A 1 202 ? 6.660 6.256 -14.680 1.00 88.00 202 CYS A N 1
ATOM 1617 C CA . CYS A 1 202 ? 8.095 6.550 -14.616 1.00 88.00 202 CYS A CA 1
ATOM 1618 C C . CYS A 1 202 ? 8.949 5.351 -15.051 1.00 88.00 202 CYS A C 1
ATOM 1620 O O . CYS A 1 202 ? 9.878 5.515 -15.840 1.00 88.00 202 CYS A O 1
ATOM 1622 N N . VAL A 1 203 ? 8.622 4.143 -14.579 1.00 86.19 203 VAL A N 1
ATOM 1623 C CA . VAL A 1 203 ? 9.325 2.915 -14.981 1.00 86.19 203 VAL A CA 1
ATOM 1624 C C . VAL A 1 203 ? 9.178 2.685 -16.484 1.00 86.19 203 VAL A C 1
ATOM 1626 O O . VAL A 1 203 ? 10.175 2.430 -17.154 1.00 86.19 203 VAL A O 1
ATOM 1629 N N . PHE A 1 204 ? 7.969 2.831 -17.030 1.00 83.75 204 PHE A N 1
ATOM 1630 C CA . PHE A 1 204 ? 7.708 2.690 -18.463 1.00 83.75 204 PHE A CA 1
ATOM 1631 C C . PHE A 1 204 ? 8.461 3.730 -19.304 1.00 83.75 204 PHE A C 1
ATOM 1633 O O . PHE A 1 204 ? 9.029 3.384 -20.337 1.00 83.75 204 PHE A O 1
ATOM 1640 N N . TYR A 1 205 ? 8.506 4.988 -18.866 1.00 80.56 205 TYR A N 1
ATOM 1641 C CA . TYR A 1 205 ? 9.236 6.051 -19.558 1.00 80.56 205 TYR A CA 1
ATOM 1642 C C . TYR A 1 205 ? 10.740 5.747 -19.629 1.00 80.56 205 TYR A C 1
ATOM 1644 O O . TYR A 1 205 ? 11.319 5.742 -20.715 1.00 80.56 205 TYR A O 1
ATOM 1652 N N . VAL A 1 206 ? 11.353 5.382 -18.496 1.00 76.44 206 VAL A N 1
ATOM 1653 C CA . VAL A 1 206 ? 12.773 4.990 -18.436 1.00 76.44 206 VAL A CA 1
ATOM 1654 C C . VAL A 1 206 ? 13.044 3.747 -19.293 1.00 76.44 206 VAL A C 1
ATOM 1656 O O . VAL A 1 206 ? 14.064 3.683 -19.980 1.00 76.44 206 VAL A O 1
ATOM 1659 N N . PHE A 1 207 ? 12.127 2.774 -19.304 1.00 68.56 207 PHE A N 1
ATOM 1660 C CA . PHE A 1 207 ? 12.244 1.576 -20.141 1.00 68.56 207 PHE A CA 1
ATOM 1661 C C . PHE A 1 207 ? 12.107 1.845 -21.645 1.00 68.56 207 PHE A C 1
ATOM 1663 O O . PHE A 1 207 ? 12.676 1.097 -22.434 1.00 68.56 207 PHE A O 1
ATOM 1670 N N . ASN A 1 208 ? 11.370 2.869 -22.075 1.00 64.62 208 ASN A N 1
ATOM 1671 C CA . ASN A 1 208 ? 11.233 3.162 -23.504 1.00 64.62 208 ASN A CA 1
ATOM 1672 C C . ASN A 1 208 ? 12.359 4.053 -24.022 1.00 64.62 208 ASN A C 1
ATOM 1674 O O . ASN A 1 208 ? 12.954 3.720 -25.044 1.00 64.62 208 ASN A O 1
ATOM 1678 N N . GLU A 1 209 ? 12.715 5.124 -23.306 1.00 61.91 209 GLU A N 1
ATOM 1679 C CA . GLU A 1 209 ? 13.751 6.052 -23.784 1.00 61.91 209 GLU A CA 1
ATOM 1680 C C . GLU A 1 209 ? 15.150 5.424 -23.850 1.00 61.91 209 GLU A C 1
ATOM 1682 O O . GLU A 1 209 ? 15.972 5.831 -24.668 1.00 61.91 209 GLU A O 1
ATOM 1687 N N . GLN A 1 210 ? 15.437 4.416 -23.022 1.00 62.06 210 GLN A N 1
ATOM 1688 C CA . GLN A 1 210 ? 16.786 3.851 -22.920 1.00 62.06 210 GLN A CA 1
ATOM 1689 C C . GLN A 1 210 ? 17.013 2.594 -23.762 1.00 62.06 210 GLN A C 1
ATOM 1691 O O . GLN A 1 210 ? 18.157 2.158 -23.893 1.00 62.06 210 GLN A O 1
ATOM 1696 N N . PHE A 1 211 ? 15.966 1.990 -24.337 1.00 67.50 211 PHE A N 1
ATOM 1697 C CA . PHE A 1 211 ? 16.099 0.649 -24.907 1.00 67.50 211 PHE A CA 1
ATOM 1698 C C . PHE A 1 211 ? 15.778 0.548 -26.389 1.00 67.50 211 PHE A C 1
ATOM 1700 O O . PHE A 1 211 ? 16.497 -0.199 -27.041 1.00 67.50 211 PHE A O 1
ATOM 1707 N N . TYR A 1 212 ? 14.802 1.271 -26.950 1.00 76.88 212 TYR A N 1
ATOM 1708 C CA . TYR A 1 212 ? 14.429 1.105 -28.362 1.00 76.88 212 TYR A CA 1
ATOM 1709 C C . TYR A 1 212 ? 14.053 2.427 -29.041 1.00 76.88 212 TYR A C 1
ATOM 1711 O O . TYR A 1 212 ? 13.381 3.271 -28.464 1.00 76.88 212 TYR A O 1
ATOM 1719 N N . SER A 1 213 ? 14.459 2.579 -30.297 1.00 78.69 213 SER A N 1
ATOM 1720 C CA . SER A 1 213 ? 14.098 3.681 -31.190 1.00 78.69 213 SER A CA 1
ATOM 1721 C C . SER A 1 213 ? 13.644 3.114 -32.536 1.00 78.69 213 SER A C 1
ATOM 1723 O O . SER A 1 213 ? 14.072 2.025 -32.911 1.00 78.69 213 SER A O 1
ATOM 1725 N N . ILE A 1 214 ? 12.771 3.814 -33.260 1.00 84.00 214 ILE A N 1
ATOM 1726 C CA . ILE A 1 214 ? 12.316 3.413 -34.598 1.00 84.00 214 ILE A CA 1
ATOM 1727 C C . ILE A 1 214 ? 12.952 4.357 -35.621 1.00 84.00 214 ILE A C 1
ATOM 1729 O O . ILE A 1 214 ? 12.758 5.568 -35.541 1.00 84.00 214 ILE A O 1
ATOM 1733 N N . THR A 1 215 ? 13.678 3.804 -36.594 1.00 83.75 215 THR A N 1
ATOM 1734 C CA . THR A 1 215 ? 14.412 4.566 -37.616 1.00 83.75 215 THR A CA 1
ATOM 1735 C C . THR A 1 215 ? 14.059 4.074 -39.016 1.00 83.75 215 THR A C 1
ATOM 1737 O O . THR A 1 215 ? 14.004 2.873 -39.258 1.00 83.75 215 THR A O 1
ATOM 1740 N N . LEU A 1 216 ? 13.860 4.999 -39.957 1.00 88.31 216 LEU A N 1
ATOM 1741 C CA . LEU A 1 216 ? 13.663 4.693 -41.375 1.00 88.31 216 LEU A CA 1
ATOM 1742 C C . LEU A 1 216 ? 15.018 4.504 -42.074 1.00 88.31 216 LEU A C 1
ATOM 1744 O O . LEU A 1 216 ? 15.847 5.417 -42.057 1.00 88.31 216 LEU A O 1
ATOM 1748 N N . CYS A 1 217 ? 15.240 3.348 -42.700 1.00 85.75 217 CYS A N 1
ATOM 1749 C CA . CYS A 1 217 ? 16.444 3.097 -43.486 1.00 85.75 217 CYS A CA 1
ATOM 1750 C C . CYS A 1 217 ? 16.372 3.813 -44.837 1.00 85.75 217 CYS A C 1
ATOM 1752 O O . CYS A 1 217 ? 15.340 3.780 -45.507 1.00 85.75 217 CYS A O 1
ATOM 1754 N N . LYS A 1 218 ? 17.480 4.439 -45.243 1.00 88.06 218 LYS A N 1
ATOM 1755 C CA . LYS A 1 218 ? 17.637 5.053 -46.564 1.00 88.06 218 LYS A CA 1
ATOM 1756 C C . LYS A 1 218 ? 18.926 4.565 -47.222 1.00 88.06 218 LYS A C 1
ATOM 1758 O O . LYS A 1 218 ? 19.988 4.615 -46.601 1.00 88.06 218 LYS A O 1
ATOM 1763 N N . GLY A 1 219 ? 18.835 4.147 -48.478 1.00 87.00 219 GLY A N 1
ATOM 1764 C CA . GLY A 1 219 ? 19.944 3.684 -49.307 1.00 87.00 219 GLY A CA 1
ATOM 1765 C C . GLY A 1 219 ? 20.051 2.161 -49.434 1.00 87.00 219 GLY A C 1
ATOM 1766 O O . GLY A 1 219 ? 19.545 1.399 -48.617 1.00 87.00 219 GLY A O 1
ATOM 1767 N N . SER A 1 220 ? 20.780 1.719 -50.461 1.00 89.12 220 SER A N 1
ATOM 1768 C CA . SER A 1 220 ? 20.863 0.314 -50.896 1.00 89.12 220 SER A CA 1
ATOM 1769 C C . SER A 1 220 ? 22.014 -0.486 -50.272 1.00 89.12 220 SER A C 1
ATOM 1771 O O . SER A 1 220 ? 22.258 -1.634 -50.641 1.00 89.12 220 SER A O 1
ATOM 1773 N N . SER A 1 221 ? 22.756 0.099 -49.326 1.00 86.56 221 SER A N 1
ATOM 1774 C CA . SER A 1 221 ? 23.994 -0.487 -48.789 1.00 86.56 221 SER A CA 1
ATOM 1775 C C . SER A 1 221 ? 23.796 -1.820 -48.062 1.00 86.56 221 SER A C 1
ATOM 1777 O O . SER A 1 221 ? 24.751 -2.590 -47.960 1.00 86.56 221 SER A O 1
ATOM 1779 N N . MET A 1 222 ? 22.613 -2.057 -47.501 1.00 88.94 222 MET A N 1
ATOM 1780 C CA . MET A 1 222 ? 22.290 -3.258 -46.727 1.00 88.94 222 MET A CA 1
ATOM 1781 C C . MET A 1 222 ? 21.392 -4.226 -47.501 1.00 88.94 222 MET A C 1
ATOM 1783 O O . MET A 1 222 ? 20.911 -5.201 -46.929 1.00 88.94 222 MET A O 1
ATOM 1787 N N . GLU A 1 223 ? 21.174 -3.995 -48.796 1.00 88.25 223 GLU A N 1
ATOM 1788 C CA . GLU A 1 223 ? 20.420 -4.925 -49.631 1.00 88.25 223 GLU A CA 1
ATOM 1789 C C . GLU A 1 223 ? 21.206 -6.227 -49.869 1.00 88.25 223 GLU A C 1
ATOM 1791 O O . GLU A 1 223 ? 22.433 -6.189 -50.005 1.00 88.25 223 GLU A O 1
ATOM 1796 N N . PRO A 1 224 ? 20.527 -7.389 -49.936 1.00 85.31 224 PRO A N 1
ATOM 1797 C CA . PRO A 1 224 ? 19.070 -7.577 -49.876 1.00 85.31 224 PRO A CA 1
ATOM 1798 C C . PRO A 1 224 ? 18.498 -7.698 -48.449 1.00 85.31 224 PRO A C 1
ATOM 1800 O O . PRO A 1 224 ? 17.310 -7.946 -48.295 1.00 85.31 224 PRO A O 1
ATOM 1803 N N . THR A 1 225 ? 19.315 -7.575 -47.401 1.00 84.94 225 THR A N 1
ATOM 1804 C CA . THR A 1 225 ? 18.886 -7.808 -46.008 1.00 84.94 225 THR A CA 1
ATOM 1805 C C . THR A 1 225 ? 17.929 -6.738 -45.485 1.00 84.94 225 THR A C 1
ATOM 1807 O O . THR A 1 225 ? 17.013 -7.054 -44.723 1.00 84.94 225 THR A O 1
ATOM 1810 N N . ILE A 1 226 ? 18.178 -5.476 -45.835 1.00 86.69 226 ILE A N 1
ATOM 1811 C CA . ILE A 1 226 ? 17.349 -4.326 -45.470 1.00 86.69 226 ILE A CA 1
ATOM 1812 C C . ILE A 1 226 ? 17.097 -3.531 -46.742 1.00 86.69 226 ILE A C 1
ATOM 1814 O O . ILE A 1 226 ? 18.050 -3.144 -47.423 1.00 86.69 226 ILE A O 1
ATOM 1818 N N . HIS A 1 227 ? 15.824 -3.293 -47.041 1.00 87.69 227 HIS A N 1
ATOM 1819 C CA . HIS A 1 227 ? 15.412 -2.537 -48.219 1.00 87.69 227 HIS A CA 1
ATOM 1820 C C . HIS A 1 227 ? 15.328 -1.037 -47.926 1.00 87.69 227 HIS A C 1
ATOM 1822 O O . HIS A 1 227 ? 15.082 -0.611 -46.792 1.00 87.69 227 HIS A O 1
ATOM 1828 N N . ASP A 1 228 ? 15.514 -0.226 -48.967 1.00 89.00 228 ASP A N 1
ATOM 1829 C CA . ASP A 1 228 ? 15.264 1.211 -48.888 1.00 89.00 228 ASP A CA 1
ATOM 1830 C C . ASP A 1 228 ? 13.817 1.491 -48.441 1.00 89.00 228 ASP A C 1
ATOM 1832 O O . ASP A 1 228 ? 12.869 0.864 -48.916 1.00 89.00 228 ASP A O 1
ATOM 1836 N N . GLY A 1 229 ? 13.648 2.406 -47.484 1.00 87.00 229 GLY A N 1
ATOM 1837 C CA . GLY A 1 229 ? 12.343 2.744 -46.914 1.00 87.00 229 GLY A CA 1
ATOM 1838 C C . GLY A 1 229 ? 11.824 1.782 -45.835 1.00 87.00 229 GLY A C 1
ATOM 1839 O O . GLY A 1 229 ? 10.708 1.974 -45.351 1.00 87.00 229 GLY A O 1
ATOM 1840 N N . GLU A 1 230 ? 12.596 0.775 -45.411 1.00 87.38 230 GLU A N 1
ATOM 1841 C CA . GLU A 1 230 ? 12.191 -0.120 -44.320 1.00 87.38 230 GLU A CA 1
ATOM 1842 C C . GLU A 1 230 ? 12.302 0.559 -42.938 1.00 87.38 230 GLU A C 1
ATOM 1844 O O . GLU A 1 230 ? 13.282 1.245 -42.631 1.00 87.38 230 GLU A O 1
ATOM 1849 N N . LEU A 1 231 ? 11.296 0.353 -42.077 1.00 88.44 231 LEU A N 1
ATOM 1850 C CA . LEU A 1 231 ? 11.312 0.794 -40.679 1.00 88.44 231 LEU A CA 1
ATOM 1851 C C . LEU A 1 231 ? 12.032 -0.228 -39.796 1.00 88.44 231 LEU A C 1
ATOM 1853 O O . LEU A 1 231 ? 11.676 -1.404 -39.756 1.00 88.44 231 LEU A O 1
ATOM 1857 N N . LEU A 1 232 ? 13.016 0.245 -39.038 1.00 86.25 232 LEU A N 1
ATOM 1858 C CA . LEU A 1 232 ? 13.893 -0.576 -38.216 1.00 86.25 232 LEU A CA 1
ATOM 1859 C C . LEU A 1 232 ? 13.745 -0.220 -36.742 1.00 86.25 232 LEU A C 1
ATOM 1861 O O . LEU A 1 232 ? 13.759 0.953 -36.374 1.00 86.25 232 LEU A O 1
ATOM 1865 N N . ILE A 1 233 ? 13.682 -1.242 -35.890 1.00 87.19 233 ILE A N 1
ATOM 1866 C CA . ILE A 1 233 ? 13.751 -1.073 -34.439 1.00 87.19 233 ILE A CA 1
ATOM 1867 C C . ILE A 1 233 ? 15.221 -1.151 -34.026 1.00 87.19 233 ILE A C 1
ATOM 1869 O O . ILE A 1 233 ? 15.876 -2.182 -34.175 1.00 87.19 233 ILE A O 1
ATOM 1873 N N . VAL A 1 234 ? 15.743 -0.053 -33.496 1.00 84.88 234 VAL A N 1
ATOM 1874 C CA . VAL A 1 234 ? 17.123 0.109 -33.051 1.00 84.88 234 VAL A CA 1
ATOM 1875 C C . VAL A 1 234 ? 17.164 0.043 -31.533 1.00 84.88 234 VAL A C 1
ATOM 1877 O O . VAL A 1 234 ? 16.651 0.920 -30.845 1.00 84.88 234 VAL A O 1
ATOM 1880 N N . LYS A 1 235 ? 17.812 -0.988 -30.994 1.00 82.25 235 LYS A N 1
ATOM 1881 C CA . LYS A 1 235 ? 18.105 -1.098 -29.571 1.00 82.25 235 LYS A CA 1
ATOM 1882 C C . LYS A 1 235 ? 19.275 -0.184 -29.205 1.00 82.25 235 LYS A C 1
ATOM 1884 O O . LYS A 1 235 ? 20.360 -0.357 -29.763 1.00 82.25 235 LYS A O 1
ATOM 1889 N N . SER A 1 236 ? 19.078 0.756 -28.282 1.00 75.88 236 SER A N 1
ATOM 1890 C CA . SER A 1 236 ? 20.125 1.708 -27.880 1.00 75.88 236 SER A CA 1
ATOM 1891 C C . SER A 1 236 ? 21.313 1.000 -27.211 1.00 75.88 236 SER A C 1
ATOM 1893 O O . SER A 1 236 ? 21.141 0.063 -26.425 1.00 75.88 236 SER A O 1
ATOM 1895 N N . LEU A 1 237 ? 22.532 1.432 -27.548 1.00 65.69 237 LEU A N 1
ATOM 1896 C CA . LEU A 1 237 ? 23.796 0.778 -27.173 1.00 65.69 237 LEU A CA 1
ATOM 1897 C C . LEU A 1 237 ? 24.541 1.479 -26.020 1.00 65.69 237 LEU A C 1
ATOM 1899 O O . LEU A 1 237 ? 25.763 1.381 -25.942 1.00 65.69 237 LEU A O 1
ATOM 1903 N N . VAL A 1 238 ? 23.824 2.147 -25.104 1.00 58.34 238 VAL A N 1
ATOM 1904 C CA . VAL A 1 238 ? 24.385 3.011 -24.031 1.00 58.34 238 VAL A CA 1
ATOM 1905 C C . VAL A 1 238 ? 25.495 2.342 -23.187 1.00 58.34 238 VAL A C 1
ATOM 1907 O O . VAL A 1 238 ? 26.317 3.034 -22.596 1.00 58.34 238 VAL A O 1
ATOM 1910 N N . SER A 1 239 ? 25.597 1.006 -23.160 1.00 51.09 239 SER A N 1
ATOM 1911 C CA . SER A 1 239 ? 26.683 0.283 -22.473 1.00 51.09 239 SER A CA 1
ATOM 1912 C C . SER A 1 239 ? 26.971 -1.106 -23.079 1.00 51.09 239 SER A C 1
ATOM 1914 O O . SER A 1 239 ? 26.908 -2.125 -22.397 1.00 51.09 239 SER A O 1
ATOM 1916 N N . GLN A 1 240 ? 27.201 -1.197 -24.394 1.00 56.66 240 GLN A N 1
ATOM 1917 C CA . GLN A 1 240 ? 27.226 -2.496 -25.100 1.00 56.66 240 GLN A CA 1
ATOM 1918 C C . GLN A 1 240 ? 28.488 -2.783 -25.940 1.00 56.66 240 GLN A C 1
ATOM 1920 O O . GLN A 1 240 ? 28.455 -3.586 -26.874 1.00 56.66 240 GLN A O 1
ATOM 1925 N N . THR A 1 241 ? 29.642 -2.220 -25.562 1.00 58.00 241 THR A N 1
ATOM 1926 C CA . THR A 1 241 ? 30.942 -2.560 -26.185 1.00 58.00 241 THR A CA 1
ATOM 1927 C C . THR A 1 241 ? 31.247 -4.066 -26.144 1.00 58.00 241 THR A C 1
ATOM 1929 O O . THR A 1 241 ? 31.830 -4.592 -27.082 1.00 58.00 241 THR A O 1
ATOM 1932 N N . LYS A 1 242 ? 30.778 -4.791 -25.114 1.00 61.31 242 LYS A N 1
ATOM 1933 C CA . LYS A 1 242 ? 30.992 -6.245 -24.945 1.00 61.31 242 LYS A CA 1
ATOM 1934 C C . LYS A 1 242 ? 29.945 -7.161 -25.594 1.00 61.31 242 LYS A C 1
ATOM 1936 O O . LYS A 1 242 ? 30.137 -8.371 -25.602 1.00 61.31 242 LYS A O 1
ATOM 1941 N N . THR A 1 243 ? 28.825 -6.635 -26.088 1.00 72.50 243 THR A N 1
ATOM 1942 C CA . THR A 1 243 ? 27.718 -7.457 -26.633 1.00 72.50 243 THR A CA 1
ATOM 1943 C C . THR A 1 243 ? 27.595 -7.371 -28.151 1.00 72.50 243 THR A C 1
ATOM 1945 O O . THR A 1 243 ? 26.668 -7.947 -28.728 1.00 72.50 243 THR A O 1
ATOM 1948 N N . THR A 1 244 ? 28.502 -6.634 -28.791 1.00 81.50 244 THR A N 1
ATOM 1949 C CA . THR A 1 244 ? 28.604 -6.581 -30.246 1.00 81.50 244 THR A CA 1
ATOM 1950 C C . THR A 1 244 ? 29.372 -7.810 -30.717 1.00 81.50 244 THR A C 1
ATOM 1952 O O . THR A 1 244 ? 30.466 -8.096 -30.240 1.00 81.50 244 THR A O 1
ATOM 1955 N N . SER A 1 245 ? 28.777 -8.570 -31.620 1.00 87.12 245 SER A N 1
ATOM 1956 C CA . SER A 1 245 ? 29.295 -9.823 -32.151 1.00 87.12 245 SER A CA 1
ATOM 1957 C C . SER A 1 245 ? 29.243 -9.802 -33.673 1.00 87.12 245 SER A C 1
ATOM 1959 O O . SER A 1 245 ? 28.452 -9.082 -34.287 1.00 87.12 245 SER A O 1
ATOM 1961 N N . ARG A 1 246 ? 30.079 -10.628 -34.300 1.00 88.12 246 ARG A N 1
ATOM 1962 C CA . ARG A 1 246 ? 30.029 -10.857 -35.744 1.00 88.12 246 ARG A CA 1
ATOM 1963 C C . ARG A 1 246 ? 28.606 -11.239 -36.183 1.00 88.12 246 ARG A C 1
ATOM 1965 O O . ARG A 1 246 ? 27.952 -12.070 -35.558 1.00 88.12 246 ARG A O 1
ATOM 1972 N N . GLY A 1 247 ? 28.140 -10.622 -37.267 1.00 86.94 247 GLY A N 1
ATOM 1973 C CA . GLY A 1 247 ? 26.806 -10.811 -37.846 1.00 86.94 247 GLY A CA 1
ATOM 1974 C C . GLY A 1 247 ? 25.754 -9.800 -37.396 1.00 86.94 247 GLY A C 1
ATOM 1975 O O . GLY A 1 247 ? 24.710 -9.693 -38.041 1.00 86.94 247 GLY A O 1
ATOM 1976 N N . ASP A 1 248 ? 26.023 -9.029 -36.346 1.00 88.44 248 ASP A N 1
ATOM 1977 C CA . ASP A 1 248 ? 25.138 -7.963 -35.887 1.00 88.44 248 ASP A CA 1
ATOM 1978 C C . ASP A 1 248 ? 24.957 -6.876 -36.947 1.00 88.44 248 ASP A C 1
ATOM 1980 O O . ASP A 1 248 ? 25.914 -6.508 -37.621 1.00 88.44 248 ASP A O 1
ATOM 1984 N N . VAL A 1 249 ? 23.758 -6.298 -37.049 1.00 89.56 249 VAL A N 1
ATOM 1985 C CA . VAL A 1 249 ? 23.546 -5.071 -37.829 1.00 89.56 249 VAL A CA 1
ATOM 1986 C C . VAL A 1 249 ? 23.403 -3.894 -36.874 1.00 89.56 249 VAL A C 1
ATOM 1988 O O . VAL A 1 249 ? 22.578 -3.920 -35.956 1.00 89.56 249 VAL A O 1
ATOM 1991 N N . VAL A 1 250 ? 24.226 -2.872 -37.081 1.00 90.19 250 VAL A N 1
ATOM 1992 C CA . VAL A 1 250 ? 24.357 -1.718 -36.193 1.00 90.19 250 VAL A CA 1
ATOM 1993 C C . VAL A 1 250 ? 24.093 -0.416 -36.937 1.00 90.19 250 VAL A C 1
ATOM 1995 O O . VAL A 1 250 ? 24.335 -0.298 -38.139 1.00 90.19 250 VAL A O 1
ATOM 1998 N N . VAL A 1 251 ? 23.602 0.568 -36.191 1.00 91.31 251 VAL A N 1
ATOM 1999 C CA . VAL A 1 251 ? 23.547 1.968 -36.605 1.00 91.31 251 VAL A CA 1
ATOM 2000 C C . VAL A 1 251 ? 24.723 2.684 -35.957 1.00 91.31 251 VAL A C 1
ATOM 2002 O O . VAL A 1 251 ? 24.904 2.596 -34.740 1.00 91.31 251 VAL A O 1
ATOM 2005 N N . ALA A 1 252 ? 25.517 3.386 -36.756 1.00 91.75 252 ALA A N 1
ATOM 2006 C CA . ALA A 1 252 ? 26.695 4.120 -36.310 1.00 91.75 252 ALA A CA 1
ATOM 2007 C C . ALA A 1 252 ? 26.730 5.523 -36.919 1.00 91.75 252 ALA A C 1
ATOM 2009 O O . ALA A 1 252 ? 26.103 5.776 -37.942 1.00 91.75 252 ALA A O 1
ATOM 2010 N N . VAL A 1 253 ? 27.467 6.439 -36.303 1.00 93.06 253 VAL A N 1
ATOM 2011 C CA . VAL A 1 253 ? 27.839 7.712 -36.935 1.00 93.06 253 VAL A CA 1
ATOM 2012 C C . VAL A 1 253 ? 28.899 7.427 -37.997 1.00 93.06 253 VAL A C 1
ATOM 2014 O O . VAL A 1 253 ? 29.828 6.658 -37.739 1.00 93.06 253 VAL A O 1
ATOM 2017 N N . SER A 1 254 ? 28.764 8.022 -39.183 1.00 93.31 254 SER A N 1
ATOM 2018 C CA . SER A 1 254 ? 29.765 7.883 -40.243 1.00 93.31 254 SER A CA 1
ATOM 2019 C C . SER A 1 254 ? 31.112 8.468 -39.791 1.00 93.31 254 SER A C 1
ATOM 2021 O O . SER A 1 254 ? 31.155 9.630 -39.380 1.00 93.31 254 SER A O 1
ATOM 2023 N N . PRO A 1 255 ? 32.223 7.710 -39.882 1.00 92.81 255 PRO A N 1
ATOM 2024 C CA . PRO A 1 255 ? 33.557 8.234 -39.579 1.00 92.81 255 PRO A CA 1
ATOM 2025 C C . PRO A 1 255 ? 34.001 9.361 -40.520 1.00 92.81 255 PRO A C 1
ATOM 2027 O O . PRO A 1 255 ? 34.834 10.179 -40.143 1.00 92.81 255 PRO A O 1
ATOM 2030 N N . GLU A 1 256 ? 33.466 9.392 -41.743 1.00 92.25 256 GLU A N 1
ATOM 2031 C CA . GLU A 1 256 ? 33.820 10.382 -42.766 1.00 92.25 256 GLU A CA 1
ATOM 2032 C C . GLU A 1 256 ? 32.922 11.624 -42.714 1.00 92.25 256 GLU A C 1
ATOM 2034 O O . GLU A 1 256 ? 33.372 12.717 -43.048 1.00 92.25 256 GLU A O 1
ATOM 2039 N N . GLU A 1 257 ? 31.665 11.472 -42.282 1.00 93.25 257 GLU A N 1
ATOM 2040 C CA . GLU A 1 257 ? 30.690 12.567 -42.222 1.00 93.25 257 GLU A CA 1
ATOM 2041 C C . GLU A 1 257 ? 29.843 12.496 -40.934 1.00 93.25 257 GLU A C 1
ATOM 2043 O O . GLU A 1 257 ? 28.805 11.831 -40.900 1.00 93.25 257 GLU A O 1
ATOM 2048 N N . PRO A 1 258 ? 30.246 13.194 -39.854 1.00 91.69 258 PRO A N 1
ATOM 2049 C CA . PRO A 1 258 ? 29.625 13.052 -38.532 1.00 91.69 258 PRO A CA 1
ATOM 2050 C C . PRO A 1 258 ? 28.139 13.437 -38.437 1.00 91.69 258 PRO A C 1
ATOM 2052 O O . PRO A 1 258 ? 27.493 13.124 -37.437 1.00 91.69 258 PRO A O 1
ATOM 2055 N N . SER A 1 259 ? 27.590 14.125 -39.443 1.00 90.88 259 SER A N 1
ATOM 2056 C CA . SER A 1 259 ? 26.170 14.489 -39.534 1.00 90.88 259 SER A CA 1
ATOM 2057 C C . SER A 1 259 ? 25.276 13.348 -40.035 1.00 90.88 259 SER A C 1
ATOM 2059 O O . SER A 1 259 ? 24.052 13.470 -39.969 1.00 90.88 259 SER A O 1
ATOM 2061 N N . ILE A 1 260 ? 25.855 12.239 -40.514 1.00 90.31 260 ILE A N 1
ATOM 2062 C CA . ILE A 1 260 ? 25.119 11.115 -41.101 1.00 90.31 260 ILE A CA 1
ATOM 2063 C C . ILE A 1 260 ? 25.238 9.857 -40.238 1.00 90.31 260 ILE A C 1
ATOM 2065 O O . ILE A 1 260 ? 26.317 9.476 -39.776 1.00 90.31 260 ILE A O 1
ATOM 2069 N N . PHE A 1 261 ? 24.109 9.160 -40.080 1.00 91.50 261 PHE A N 1
ATOM 2070 C CA . PHE A 1 261 ? 24.071 7.802 -39.547 1.00 91.50 261 PHE A CA 1
ATOM 2071 C C . PHE A 1 261 ? 24.145 6.769 -40.672 1.00 91.50 261 PHE A C 1
ATOM 2073 O O . PHE A 1 261 ? 23.454 6.879 -41.682 1.00 91.50 261 PHE A O 1
ATOM 2080 N N . ILE A 1 262 ? 24.953 5.734 -40.467 1.00 92.62 262 ILE A N 1
ATOM 2081 C CA . ILE A 1 262 ? 25.118 4.596 -41.368 1.00 92.62 262 ILE A CA 1
ATOM 2082 C C . ILE A 1 262 ? 24.566 3.326 -40.725 1.00 92.62 262 ILE A C 1
ATOM 2084 O O . ILE A 1 262 ? 24.702 3.111 -39.521 1.00 92.62 262 ILE A O 1
ATOM 2088 N N . CYS A 1 263 ? 23.966 2.465 -41.543 1.00 92.12 263 CYS A N 1
ATOM 2089 C CA . CYS A 1 263 ? 23.549 1.122 -41.157 1.00 92.12 263 CYS A CA 1
ATOM 2090 C C . CYS A 1 263 ? 24.479 0.106 -41.824 1.00 92.12 263 CYS A C 1
ATOM 2092 O O . CYS A 1 263 ? 24.611 0.128 -43.049 1.00 92.12 263 CYS A O 1
ATOM 2094 N N . LYS A 1 264 ? 25.162 -0.727 -41.027 1.00 93.00 264 LYS A N 1
ATOM 2095 C CA . LYS A 1 264 ? 26.178 -1.687 -41.495 1.00 93.00 264 LYS A CA 1
ATOM 2096 C C . LYS A 1 264 ? 26.159 -2.975 -40.678 1.00 93.00 264 LYS A C 1
ATOM 2098 O O . LYS A 1 264 ? 25.720 -2.981 -39.527 1.00 93.00 264 LYS A O 1
ATOM 2103 N N . ARG A 1 265 ? 26.686 -4.057 -41.248 1.00 92.44 265 ARG A N 1
ATOM 2104 C CA . ARG A 1 265 ? 26.904 -5.335 -40.571 1.00 92.44 265 ARG A CA 1
ATOM 2105 C C . ARG A 1 265 ? 28.298 -5.407 -39.957 1.00 92.44 265 ARG A C 1
ATOM 2107 O O . ARG A 1 265 ? 29.285 -5.044 -40.588 1.00 92.44 265 ARG A O 1
ATOM 2114 N N . VAL A 1 266 ? 28.381 -5.936 -38.742 1.00 92.25 266 VAL A N 1
ATOM 2115 C CA . VAL A 1 266 ? 29.633 -6.270 -38.063 1.00 92.25 266 VAL A CA 1
ATOM 2116 C C . VAL A 1 266 ? 30.208 -7.533 -38.693 1.00 92.25 266 VAL A C 1
ATOM 2118 O O . VAL A 1 266 ? 29.648 -8.621 -38.547 1.00 92.25 266 VAL A O 1
ATOM 2121 N N . VAL A 1 267 ? 31.332 -7.401 -39.390 1.00 92.31 267 VAL A N 1
ATOM 2122 C CA . VAL A 1 267 ? 32.017 -8.535 -40.031 1.00 92.31 267 VAL A CA 1
ATOM 2123 C C . VAL A 1 267 ? 33.119 -9.091 -39.138 1.00 92.31 267 VAL A C 1
ATOM 2125 O O . VAL A 1 267 ? 33.300 -10.308 -39.098 1.00 92.31 267 VAL A O 1
ATOM 2128 N N . ALA A 1 268 ? 33.822 -8.221 -38.416 1.00 91.50 268 ALA A N 1
ATOM 2129 C CA . ALA A 1 268 ? 34.866 -8.601 -37.473 1.00 91.50 268 ALA A CA 1
ATOM 2130 C C . ALA A 1 268 ? 34.854 -7.679 -36.246 1.00 91.50 268 ALA A C 1
ATOM 2132 O O . ALA A 1 268 ? 34.497 -6.500 -36.348 1.00 91.50 268 ALA A O 1
ATOM 2133 N N . VAL A 1 269 ? 35.239 -8.217 -35.091 1.00 92.12 269 VAL A N 1
ATOM 2134 C CA . VAL A 1 269 ? 35.347 -7.482 -33.818 1.00 92.12 269 VAL A CA 1
ATOM 2135 C C . VAL A 1 269 ? 36.805 -7.345 -33.374 1.00 92.12 269 VAL A C 1
ATOM 2137 O O . VAL A 1 269 ? 37.715 -7.861 -34.021 1.00 92.12 269 VAL A O 1
ATOM 2140 N N . GLU A 1 270 ? 37.045 -6.609 -32.287 1.00 91.69 270 GLU A N 1
ATOM 2141 C CA . GLU A 1 270 ? 38.386 -6.388 -31.740 1.00 91.69 270 GLU A CA 1
ATOM 2142 C C . GLU A 1 270 ? 39.219 -7.678 -31.621 1.00 91.69 270 GLU A C 1
ATOM 2144 O O . GLU A 1 270 ? 38.749 -8.715 -31.158 1.00 91.69 270 GLU A O 1
ATOM 2149 N N . GLY A 1 271 ? 40.482 -7.617 -32.054 1.00 90.06 271 GLY A N 1
ATOM 2150 C CA . GLY A 1 271 ? 41.411 -8.749 -32.002 1.00 90.06 271 GLY A CA 1
ATOM 2151 C C . GLY A 1 271 ? 41.281 -9.781 -33.132 1.00 90.06 271 GLY A C 1
ATOM 2152 O O . GLY A 1 271 ? 42.226 -10.556 -33.320 1.00 90.06 271 GLY A O 1
ATOM 2153 N N . GLU A 1 272 ? 40.193 -9.772 -33.908 1.00 91.31 272 GLU A N 1
ATOM 2154 C CA . GLU A 1 272 ? 40.031 -10.620 -35.097 1.00 91.31 272 GLU A CA 1
ATOM 2155 C C . GLU A 1 272 ? 40.833 -10.078 -36.303 1.00 91.31 272 GLU A C 1
ATOM 2157 O O . GLU A 1 272 ? 41.151 -8.882 -36.348 1.00 91.31 272 GLU A O 1
ATOM 2162 N N . PRO A 1 273 ? 41.190 -10.928 -37.289 1.00 91.12 273 PRO A N 1
ATOM 2163 C CA . PRO A 1 273 ? 41.820 -10.486 -38.534 1.00 91.12 273 PRO A CA 1
ATOM 2164 C C . PRO A 1 273 ? 40.920 -9.538 -39.335 1.00 91.12 273 PRO A C 1
ATOM 2166 O O . PRO A 1 273 ? 39.709 -9.738 -39.434 1.00 91.12 273 PRO A O 1
ATOM 2169 N N . GLN A 1 274 ? 41.518 -8.524 -39.956 1.00 89.62 274 GLN A N 1
ATOM 2170 C CA . GLN A 1 274 ? 40.824 -7.654 -40.897 1.00 89.62 274 GLN A CA 1
ATOM 2171 C C . GLN A 1 274 ? 40.462 -8.453 -42.156 1.00 89.62 274 GLN A C 1
ATOM 2173 O O . GLN A 1 274 ? 41.365 -9.010 -42.784 1.00 89.62 274 GLN A O 1
ATOM 2178 N N . PRO A 1 275 ? 39.192 -8.448 -42.605 1.00 86.81 275 PRO A N 1
ATOM 2179 C CA . PRO A 1 275 ? 38.785 -9.167 -43.814 1.00 86.81 275 PRO A CA 1
ATOM 2180 C C . PRO A 1 275 ? 39.579 -8.772 -45.066 1.00 86.81 275 PRO A C 1
ATOM 2182 O O . PRO A 1 275 ? 39.776 -9.587 -45.960 1.00 86.81 275 PRO A O 1
ATOM 2185 N N . SER A 1 276 ? 40.043 -7.520 -45.139 1.00 80.12 276 SER A N 1
ATOM 2186 C CA . SER A 1 276 ? 40.817 -7.011 -46.277 1.00 80.12 276 SER A CA 1
ATOM 2187 C C . SER A 1 276 ? 42.333 -7.223 -46.159 1.00 80.12 276 SER A C 1
ATOM 2189 O O . SER A 1 276 ? 43.033 -7.050 -47.150 1.00 80.12 276 SER A O 1
ATOM 2191 N N . HIS A 1 277 ? 42.857 -7.555 -44.973 1.00 82.94 277 HIS A N 1
ATOM 2192 C CA . HIS A 1 277 ? 44.297 -7.671 -44.718 1.00 82.94 277 HIS A CA 1
ATOM 2193 C C . HIS A 1 277 ? 44.567 -8.734 -43.647 1.00 82.94 277 HIS A C 1
ATOM 2195 O O . HIS A 1 277 ? 44.522 -8.438 -42.455 1.00 82.94 277 HIS A O 1
ATOM 2201 N N . GLU A 1 278 ? 44.921 -9.948 -44.070 1.00 75.44 278 GLU A N 1
ATOM 2202 C CA . GLU A 1 278 ? 45.084 -11.121 -43.194 1.00 75.44 278 GLU A CA 1
ATOM 2203 C C . GLU A 1 278 ? 46.060 -10.898 -42.019 1.00 75.44 278 GLU A C 1
ATOM 2205 O O . GLU A 1 278 ? 45.837 -11.382 -40.911 1.00 75.44 278 GLU A O 1
ATOM 2210 N N . TYR A 1 279 ? 47.109 -10.094 -42.223 1.00 81.25 279 TYR A N 1
ATOM 2211 C CA . TYR A 1 279 ? 48.121 -9.800 -41.201 1.00 81.25 279 TYR A CA 1
ATOM 2212 C C . TYR A 1 279 ? 47.748 -8.662 -40.239 1.00 81.25 279 TYR A C 1
ATOM 2214 O O . TYR A 1 279 ? 48.451 -8.440 -39.251 1.00 81.25 279 TYR A O 1
ATOM 2222 N N . ARG A 1 280 ? 46.674 -7.909 -40.507 1.00 87.88 280 ARG A N 1
ATOM 2223 C CA . ARG A 1 280 ? 46.214 -6.822 -39.631 1.00 87.88 280 ARG A CA 1
ATOM 2224 C C . ARG A 1 280 ? 45.047 -7.299 -38.785 1.00 87.88 280 ARG A C 1
ATOM 2226 O O . ARG A 1 280 ? 44.157 -7.980 -39.274 1.00 87.88 280 ARG A O 1
ATOM 2233 N N . ARG A 1 281 ? 45.023 -6.895 -37.518 1.00 92.38 281 ARG A N 1
ATOM 2234 C CA . ARG A 1 281 ? 43.909 -7.163 -36.599 1.00 92.38 281 ARG A CA 1
ATOM 2235 C C . ARG A 1 281 ? 43.097 -5.901 -36.341 1.00 92.38 281 ARG A C 1
ATOM 2237 O O . ARG A 1 281 ? 43.596 -4.789 -36.521 1.00 92.38 281 ARG A O 1
ATOM 2244 N N . ILE A 1 282 ? 41.846 -6.072 -35.931 1.00 93.38 282 ILE A N 1
ATOM 2245 C CA . ILE A 1 282 ? 40.997 -4.966 -35.478 1.00 93.38 282 ILE A CA 1
ATOM 2246 C C . ILE A 1 282 ? 41.522 -4.433 -34.146 1.00 93.38 282 ILE A C 1
ATOM 2248 O O . ILE A 1 282 ? 41.819 -5.214 -33.236 1.00 93.38 282 ILE A O 1
ATOM 2252 N N . ARG A 1 283 ? 41.654 -3.104 -34.036 1.00 92.12 283 ARG A N 1
ATOM 2253 C CA . ARG A 1 283 ? 42.157 -2.448 -32.823 1.00 92.12 283 ARG A CA 1
ATOM 2254 C C . ARG A 1 283 ? 41.211 -2.700 -31.648 1.00 92.12 283 ARG A C 1
ATOM 2256 O O . ARG A 1 283 ? 40.000 -2.817 -31.824 1.00 92.12 283 ARG A O 1
ATOM 2263 N N . THR A 1 284 ? 41.757 -2.734 -30.434 1.00 90.25 284 THR A N 1
ATOM 2264 C CA . THR A 1 284 ? 40.941 -2.765 -29.214 1.00 90.25 284 THR A CA 1
ATOM 2265 C C . THR A 1 284 ? 39.980 -1.581 -29.208 1.00 90.25 284 THR A C 1
ATOM 2267 O O . THR A 1 284 ? 40.345 -0.457 -29.568 1.00 90.25 284 THR A O 1
ATOM 2270 N N . GLY A 1 285 ? 38.729 -1.833 -28.843 1.00 89.31 285 GLY A N 1
ATOM 2271 C CA . GLY A 1 285 ? 37.691 -0.815 -28.844 1.00 89.31 285 GLY A CA 1
ATOM 2272 C C . GLY A 1 285 ? 37.120 -0.463 -30.229 1.00 89.31 285 GLY A C 1
ATOM 2273 O O . GLY A 1 285 ? 36.407 0.538 -30.330 1.00 89.31 285 GLY A O 1
ATOM 2274 N N . HIS A 1 286 ? 37.436 -1.231 -31.280 1.00 92.56 286 HIS A N 1
ATOM 2275 C CA . HIS A 1 286 ? 36.971 -1.001 -32.653 1.00 92.56 286 HIS A CA 1
ATOM 2276 C C . HIS A 1 286 ? 36.248 -2.223 -33.245 1.00 92.56 286 HIS A C 1
ATOM 2278 O O . HIS A 1 286 ? 36.366 -3.345 -32.755 1.00 92.56 286 HIS A O 1
ATOM 2284 N N . VAL A 1 287 ? 35.506 -1.992 -34.331 1.00 92.88 287 VAL A N 1
ATOM 2285 C CA . VAL A 1 287 ? 34.789 -3.002 -35.123 1.00 92.88 287 VAL A CA 1
ATOM 2286 C C . VAL A 1 287 ? 34.976 -2.782 -36.617 1.00 92.88 287 VAL A C 1
ATOM 2288 O O . VAL A 1 287 ? 35.132 -1.654 -37.080 1.00 92.88 287 VAL A O 1
ATOM 2291 N N . TRP A 1 288 ? 34.907 -3.864 -37.389 1.00 94.50 288 TRP A N 1
ATOM 2292 C CA . TRP A 1 288 ? 34.865 -3.809 -38.846 1.00 94.50 288 TRP A CA 1
ATOM 2293 C C . TRP A 1 288 ? 33.424 -3.878 -39.340 1.00 94.50 288 TRP A C 1
ATOM 2295 O O . TRP A 1 288 ? 32.722 -4.865 -39.089 1.00 94.50 288 TRP A O 1
ATOM 2305 N N . LEU A 1 289 ? 32.989 -2.837 -40.046 1.00 94.31 289 LEU A N 1
ATOM 2306 C CA . LEU A 1 289 ? 31.621 -2.683 -40.524 1.00 94.31 289 LEU A CA 1
ATOM 2307 C C . LEU A 1 289 ? 31.584 -2.746 -42.050 1.00 94.31 289 LEU A C 1
ATOM 2309 O O . LEU A 1 289 ? 32.249 -1.948 -42.702 1.00 94.31 289 LEU A O 1
ATOM 2313 N N . GLU A 1 290 ? 30.770 -3.630 -42.624 1.00 94.25 290 GLU A N 1
ATOM 2314 C CA . GLU A 1 290 ? 30.524 -3.687 -44.073 1.00 94.25 290 GLU A CA 1
ATOM 2315 C C . GLU A 1 290 ? 29.031 -3.665 -44.387 1.00 94.25 290 GLU A C 1
ATOM 2317 O O . GLU A 1 290 ? 28.198 -4.067 -43.577 1.00 94.25 290 GLU A O 1
ATOM 2322 N N . GLY A 1 291 ? 28.684 -3.152 -45.564 1.00 92.31 291 GLY A N 1
ATOM 2323 C CA . GLY A 1 291 ? 27.334 -3.295 -46.098 1.00 92.31 291 GLY A CA 1
ATOM 2324 C C . GLY A 1 291 ? 27.177 -4.626 -46.826 1.00 92.31 291 GLY A C 1
ATOM 2325 O O . GLY A 1 291 ? 28.108 -5.080 -47.491 1.00 92.31 291 GLY A O 1
ATOM 2326 N N . ASP A 1 292 ? 25.987 -5.219 -46.754 1.00 90.06 292 ASP A N 1
ATOM 2327 C CA . ASP A 1 292 ? 25.681 -6.465 -47.471 1.00 90.06 292 ASP A CA 1
ATOM 2328 C C . ASP A 1 292 ? 25.727 -6.267 -49.001 1.00 90.06 292 ASP A C 1
ATOM 2330 O O . ASP A 1 292 ? 26.133 -7.162 -49.747 1.00 90.06 292 ASP A O 1
ATOM 2334 N N . ASN A 1 293 ? 25.436 -5.050 -49.475 1.00 90.88 293 ASN A N 1
ATOM 2335 C CA . ASN A 1 293 ? 25.604 -4.662 -50.869 1.00 90.88 293 ASN A CA 1
ATOM 2336 C C . ASN A 1 293 ? 27.011 -4.099 -51.120 1.00 90.88 293 ASN A C 1
ATOM 2338 O O . ASN A 1 293 ? 27.231 -2.885 -51.163 1.00 90.88 293 ASN A O 1
ATOM 2342 N N . LYS A 1 294 ? 27.984 -4.993 -51.328 1.00 87.25 294 LYS A N 1
ATOM 2343 C CA . LYS A 1 294 ? 29.406 -4.635 -51.496 1.00 87.25 294 LYS A CA 1
ATOM 2344 C C . LYS A 1 294 ? 29.686 -3.612 -52.604 1.00 87.25 294 LYS A C 1
ATOM 2346 O O . LYS A 1 294 ? 30.689 -2.907 -52.492 1.00 87.25 294 LYS A O 1
ATOM 2351 N N . ARG A 1 295 ? 28.847 -3.540 -53.649 1.00 86.56 295 ARG A N 1
ATOM 2352 C CA . ARG A 1 295 ? 29.012 -2.635 -54.808 1.00 86.56 295 ARG A CA 1
ATOM 2353 C C . ARG A 1 295 ? 28.591 -1.196 -54.514 1.00 86.56 295 ARG A C 1
ATOM 2355 O O . ARG A 1 295 ? 29.178 -0.279 -55.071 1.00 86.56 295 ARG A O 1
ATOM 2362 N N . PHE A 1 296 ? 27.597 -1.013 -53.649 1.00 85.88 296 PHE A N 1
ATOM 2363 C CA . PHE A 1 296 ? 27.007 0.295 -53.338 1.00 85.88 296 PHE A CA 1
ATOM 2364 C C . PHE A 1 296 ? 27.233 0.718 -51.879 1.00 85.88 296 PHE A C 1
ATOM 2366 O O . PHE A 1 296 ? 26.631 1.671 -51.390 1.00 85.88 296 PHE A O 1
ATOM 2373 N N . SER A 1 297 ? 28.115 0.013 -51.169 1.00 88.75 297 SER A N 1
ATOM 2374 C CA . SER A 1 297 ? 28.455 0.294 -49.780 1.00 88.75 297 SER A CA 1
ATOM 2375 C C . SER A 1 297 ? 29.789 1.029 -49.674 1.00 88.75 297 SER A C 1
ATOM 2377 O O . SER A 1 297 ? 30.836 0.486 -50.025 1.00 88.75 297 SER A O 1
ATOM 2379 N N . ARG A 1 298 ? 29.751 2.235 -49.100 1.00 90.81 298 ARG A N 1
ATOM 2380 C CA . ARG A 1 298 ? 30.921 2.900 -48.513 1.00 90.81 298 ARG A CA 1
ATOM 2381 C C . ARG A 1 298 ? 31.028 2.487 -47.047 1.00 90.81 298 ARG A C 1
ATOM 2383 O O . ARG A 1 298 ? 30.086 2.706 -46.284 1.00 90.81 298 ARG A O 1
ATOM 2390 N N . ASP A 1 299 ? 32.098 1.785 -46.693 1.00 93.44 299 ASP A N 1
ATOM 2391 C CA . ASP A 1 299 ? 32.227 1.053 -45.427 1.00 93.44 299 ASP A CA 1
ATOM 2392 C C . ASP A 1 299 ? 33.691 0.887 -44.969 1.00 93.44 299 ASP A C 1
ATOM 2394 O O . ASP A 1 299 ? 34.572 1.559 -45.505 1.00 93.44 299 ASP A O 1
ATOM 2398 N N . SER A 1 300 ? 33.978 0.011 -43.993 1.00 94.44 300 SER A N 1
ATOM 2399 C CA . SER A 1 300 ? 35.324 -0.161 -43.420 1.00 94.44 300 SER A CA 1
ATOM 2400 C C . SER A 1 300 ? 36.407 -0.521 -44.437 1.00 94.44 300 SER A C 1
ATOM 2402 O O . SER A 1 300 ? 37.578 -0.243 -44.190 1.00 94.44 300 SER A O 1
ATOM 2404 N N . ARG A 1 301 ? 36.046 -1.038 -45.618 1.00 91.62 301 ARG A N 1
ATOM 2405 C CA . ARG A 1 301 ? 36.999 -1.238 -46.726 1.00 91.62 301 ARG A CA 1
ATOM 2406 C C . ARG A 1 301 ? 37.591 0.081 -47.240 1.00 91.62 301 ARG A C 1
ATOM 2408 O O . ARG A 1 301 ? 38.658 0.072 -47.841 1.00 91.62 301 ARG A O 1
ATOM 2415 N N . HIS A 1 302 ? 36.904 1.198 -47.001 1.00 91.62 302 HIS A N 1
ATOM 2416 C CA . HIS A 1 302 ? 37.281 2.540 -47.439 1.00 91.62 302 HIS A CA 1
ATOM 2417 C C . HIS A 1 302 ? 37.907 3.359 -46.303 1.00 91.62 302 HIS A C 1
ATOM 2419 O O . HIS A 1 302 ? 38.957 3.961 -46.499 1.00 91.62 302 HIS A O 1
ATOM 2425 N N . TYR A 1 303 ? 37.288 3.365 -45.116 1.00 92.06 303 TYR A N 1
ATOM 2426 C CA . TYR A 1 303 ? 37.698 4.225 -43.993 1.00 92.06 303 TYR A CA 1
ATOM 2427 C C . TYR A 1 303 ? 38.347 3.479 -42.810 1.00 92.06 303 TYR A C 1
ATOM 2429 O O . TYR A 1 303 ? 38.753 4.108 -41.836 1.00 92.06 303 TYR A O 1
ATOM 2437 N N . GLY A 1 304 ? 38.466 2.149 -42.873 1.00 92.88 304 GLY A N 1
ATOM 2438 C CA . GLY A 1 304 ? 39.070 1.323 -41.823 1.00 92.88 304 GLY A CA 1
ATOM 2439 C C . GLY A 1 304 ? 38.115 0.911 -40.696 1.00 92.88 304 GLY A C 1
ATOM 2440 O O . GLY A 1 304 ? 36.889 0.979 -40.809 1.00 92.88 304 GLY A O 1
ATOM 2441 N N . ASP A 1 305 ? 38.683 0.425 -39.594 1.00 92.81 305 ASP A N 1
ATOM 2442 C CA . ASP A 1 305 ? 37.943 -0.015 -38.413 1.00 92.81 305 ASP A CA 1
ATOM 2443 C C . ASP A 1 305 ? 37.342 1.165 -37.628 1.00 92.81 305 ASP A C 1
ATOM 2445 O O . ASP A 1 305 ? 37.944 2.229 -37.486 1.00 92.81 305 ASP A O 1
ATOM 2449 N N . VAL A 1 306 ? 36.132 0.961 -37.108 1.00 93.44 306 VAL A N 1
ATOM 2450 C CA . VAL A 1 306 ? 35.275 1.991 -36.510 1.00 93.44 306 VAL A CA 1
ATOM 2451 C C . VAL A 1 306 ? 35.294 1.870 -34.987 1.00 93.44 306 VAL A C 1
ATOM 2453 O O . VAL A 1 306 ? 35.014 0.784 -34.479 1.00 93.44 306 VAL A O 1
ATOM 2456 N N . PRO A 1 307 ? 35.566 2.948 -34.230 1.00 92.69 307 PRO A N 1
ATOM 2457 C CA . PRO A 1 307 ? 35.483 2.919 -32.772 1.00 92.69 307 PRO A CA 1
ATOM 2458 C C . PRO A 1 307 ? 34.075 2.555 -32.284 1.00 92.69 307 PRO A C 1
ATOM 2460 O O . PRO A 1 307 ? 33.086 3.091 -32.790 1.00 92.69 307 PRO A O 1
ATOM 2463 N N . PHE A 1 308 ? 33.964 1.748 -31.222 1.00 90.44 308 PHE A N 1
ATOM 2464 C CA . PHE A 1 308 ? 32.667 1.432 -30.603 1.00 90.44 308 PHE A CA 1
ATOM 2465 C C . PHE A 1 308 ? 31.883 2.681 -30.183 1.00 90.44 308 PHE A C 1
ATOM 2467 O O . PHE A 1 308 ? 30.656 2.663 -30.185 1.00 90.44 308 PHE A O 1
ATOM 2474 N N . ALA A 1 309 ? 32.578 3.773 -29.851 1.00 89.25 309 ALA A N 1
ATOM 2475 C CA . ALA A 1 309 ? 31.969 5.043 -29.463 1.00 89.25 309 ALA A CA 1
ATOM 2476 C C . ALA A 1 309 ? 31.091 5.669 -30.565 1.00 89.25 309 ALA A C 1
ATOM 2478 O O . ALA A 1 309 ? 30.215 6.481 -30.263 1.00 89.25 309 ALA A O 1
ATOM 2479 N N . LEU A 1 310 ? 31.307 5.300 -31.833 1.00 91.69 310 LEU A N 1
ATOM 2480 C CA . LEU A 1 310 ? 30.473 5.756 -32.945 1.00 91.69 310 LEU A CA 1
ATOM 2481 C C . LEU A 1 310 ? 29.204 4.914 -33.115 1.00 91.69 310 LEU A C 1
ATOM 2483 O O . LEU A 1 310 ? 28.281 5.363 -33.795 1.00 91.69 310 LEU A O 1
ATOM 2487 N N . LEU A 1 311 ? 29.110 3.736 -32.489 1.00 90.56 311 LEU A N 1
ATOM 2488 C CA . LEU A 1 311 ? 27.898 2.921 -32.524 1.00 90.56 311 LEU A CA 1
ATOM 2489 C C . LEU A 1 311 ? 26.794 3.576 -31.687 1.00 90.56 311 LEU A C 1
ATOM 2491 O O . LEU A 1 311 ? 27.005 3.992 -30.550 1.00 90.56 311 LEU A O 1
ATOM 2495 N N . LYS A 1 312 ? 25.590 3.650 -32.252 1.00 87.56 312 LYS A N 1
ATOM 2496 C CA . LYS A 1 312 ? 24.401 4.229 -31.610 1.00 87.56 312 LYS A CA 1
ATOM 2497 C C . LYS A 1 312 ? 23.392 3.178 -31.189 1.00 87.56 312 LYS A C 1
ATOM 2499 O O . LYS A 1 312 ? 22.714 3.345 -30.178 1.00 87.56 312 LYS A O 1
ATOM 2504 N N . GLY A 1 313 ? 23.306 2.082 -31.930 1.00 88.31 313 GLY A N 1
ATOM 2505 C CA . GLY A 1 313 ? 22.337 1.048 -31.627 1.00 88.31 313 GLY A CA 1
ATOM 2506 C C . GLY A 1 313 ? 22.457 -0.180 -32.510 1.00 88.31 313 GLY A C 1
ATOM 2507 O O . GLY A 1 313 ? 23.201 -0.200 -33.488 1.00 88.31 313 GLY A O 1
ATOM 2508 N N . LYS A 1 314 ? 21.714 -1.216 -32.136 1.00 87.44 314 LYS A N 1
ATOM 2509 C CA . LYS A 1 314 ? 21.692 -2.521 -32.788 1.00 87.44 314 LYS A CA 1
ATOM 2510 C C . LYS A 1 314 ? 20.295 -2.810 -33.277 1.00 87.44 314 LYS A C 1
ATOM 2512 O O . LYS A 1 314 ? 19.343 -2.661 -32.518 1.00 87.44 314 LYS A O 1
ATOM 2517 N N . ILE A 1 315 ? 20.160 -3.257 -34.511 1.00 86.75 315 ILE A N 1
ATOM 2518 C CA . ILE A 1 315 ? 18.846 -3.568 -35.062 1.00 86.75 315 ILE A CA 1
ATOM 2519 C C . ILE A 1 315 ? 18.284 -4.817 -34.374 1.00 86.75 315 ILE A C 1
ATOM 2521 O O . ILE A 1 315 ? 18.991 -5.803 -34.168 1.00 86.75 315 ILE A O 1
ATOM 2525 N N . TRP A 1 316 ? 17.008 -4.782 -34.001 1.00 77.69 316 TRP A N 1
ATOM 2526 C CA . TRP A 1 316 ? 16.279 -5.904 -33.417 1.00 77.69 316 TRP A CA 1
ATOM 2527 C C . TRP A 1 316 ? 15.062 -6.261 -34.285 1.00 77.69 316 TRP A C 1
ATOM 2529 O O . TRP A 1 316 ? 14.373 -5.348 -34.737 1.00 77.69 316 TRP A O 1
ATOM 2539 N N . PRO A 1 317 ? 14.743 -7.556 -34.492 1.00 64.25 317 PRO A N 1
ATOM 2540 C CA . PRO A 1 317 ? 15.479 -8.760 -34.090 1.00 64.25 317 PRO A CA 1
ATOM 2541 C C . PRO A 1 317 ? 16.489 -9.212 -35.167 1.00 64.25 317 PRO A C 1
ATOM 2543 O O . PRO A 1 317 ? 16.098 -9.607 -36.261 1.00 64.25 317 PRO A O 1
ATOM 2546 N N . TRP A 1 318 ? 17.799 -9.209 -34.874 1.00 60.12 318 TRP A N 1
ATOM 2547 C CA . TRP A 1 318 ? 18.814 -9.514 -35.904 1.00 60.12 318 TRP A CA 1
ATOM 2548 C C . TRP A 1 318 ? 19.191 -10.995 -36.039 1.00 60.12 318 TRP A C 1
ATOM 2550 O O . TRP A 1 318 ? 19.793 -11.358 -37.046 1.00 60.12 318 TRP A O 1
ATOM 2560 N N . LYS A 1 319 ? 18.869 -11.857 -35.058 1.00 50.94 319 LYS A N 1
ATOM 2561 C CA . LYS A 1 319 ? 19.411 -13.232 -35.001 1.00 50.94 319 LYS A CA 1
ATOM 2562 C C . LYS A 1 319 ? 19.089 -14.113 -36.223 1.00 50.94 319 LYS A C 1
ATOM 2564 O O . LYS A 1 319 ? 19.719 -15.150 -36.348 1.00 50.94 319 LYS A O 1
ATOM 2569 N N . ASN A 1 320 ? 18.199 -13.693 -37.130 1.00 49.38 320 ASN A N 1
ATOM 2570 C CA . ASN A 1 320 ? 17.772 -14.471 -38.300 1.00 49.38 320 ASN A CA 1
ATOM 2571 C C . ASN A 1 320 ? 17.720 -13.679 -39.633 1.00 49.38 320 ASN A C 1
ATOM 2573 O O . ASN A 1 320 ? 17.084 -14.148 -40.574 1.00 49.38 320 ASN A O 1
ATOM 2577 N N . ARG A 1 321 ? 18.340 -12.490 -39.757 1.00 52.03 321 ARG A N 1
ATOM 2578 C CA . ARG A 1 321 ? 18.338 -11.718 -41.025 1.00 52.03 321 ARG A CA 1
ATOM 2579 C C . ARG A 1 321 ? 19.710 -11.711 -41.719 1.00 52.03 321 ARG A C 1
ATOM 2581 O O . ARG A 1 321 ? 20.561 -10.861 -41.443 1.00 52.03 321 ARG A O 1
ATOM 2588 N N . GLY A 1 322 ? 19.875 -12.641 -42.662 1.00 52.31 322 GLY A N 1
ATOM 2589 C CA . GLY A 1 322 ? 20.966 -12.669 -43.644 1.00 52.31 322 GLY A CA 1
ATOM 2590 C C . GLY A 1 322 ? 22.162 -13.532 -43.236 1.00 52.31 322 GLY A C 1
ATOM 2591 O O . GLY A 1 322 ? 22.717 -13.381 -42.149 1.00 52.31 322 GLY A O 1
ATOM 2592 N N . THR A 1 323 ? 22.550 -14.446 -44.125 1.00 48.16 323 THR A N 1
ATOM 2593 C CA . THR A 1 323 ? 23.729 -15.308 -43.989 1.00 48.16 323 THR A CA 1
ATOM 2594 C C . THR A 1 323 ? 24.990 -14.486 -44.235 1.00 48.16 323 THR A C 1
ATOM 2596 O O . THR A 1 323 ? 25.073 -13.757 -45.223 1.00 48.16 323 THR A O 1
ATOM 2599 N N . ILE A 1 324 ? 25.984 -14.609 -43.356 1.00 49.28 324 ILE A N 1
ATOM 2600 C CA . ILE A 1 324 ? 27.333 -14.112 -43.637 1.00 49.28 324 ILE A CA 1
ATOM 2601 C C . ILE A 1 324 ? 27.934 -15.086 -44.655 1.00 49.28 324 ILE A C 1
ATOM 2603 O O . ILE A 1 324 ? 28.284 -16.201 -44.272 1.00 49.28 324 ILE A O 1
ATOM 2607 N N . TYR A 1 325 ? 27.958 -14.707 -45.933 1.00 42.38 325 TYR A N 1
ATOM 2608 C CA . TYR A 1 325 ? 28.628 -15.481 -46.982 1.00 42.38 325 TYR A CA 1
ATOM 2609 C C . TYR A 1 325 ? 30.136 -15.246 -46.958 1.00 42.38 325 TYR A C 1
ATOM 2611 O O . TYR A 1 325 ? 30.547 -14.060 -46.887 1.00 42.38 325 TYR A O 1
#

Foldseek 3Di:
DPLQQPDWWAALPPRDTDRPLVQQLPWKEKEKEAAACLDLLSLVLLQLCQVCVVLCVVVVHAYEYEYQDRPCVVVCVVQVSHPGHYTYDVDPVSCVSNVQFFADPVLQVVLCPDPLNVVSCVVSVVPRHDHDDDQGGWMKMWIATSVRDTQDIGHDPYSSDHDDSLVVCVSVVVVVVNVVVVVVVVVVVVVVVVVVVVVVVVVVVCVVVQFWDKDFDADCQQPPLDDHRDIWIWTFPPPPLPPDDAQWWFWFQDPVHNVDIDIWGFHAHAQDADPVGRPDGAHPQWTFTGHPNNVGDDGCVPVNTGGPVRTGGTTPPRPPGDDPD

Radius of gyration: 39.16 Å; chains: 1; bounding box: 82×36×102 Å

Sequence (325 aa):
LFLFRLFFVFTLCNQKTVAISSFWSKGTCLLIFLRRFGCRVCAHHTMLLNELLPALMQKHIRCVAIVQEKEEIEDLKNRNLWNGELFYTLDKSVYADLGIQSTNSWNLFSSLFCKKSHTMVNEANAIPGDFHGDLYQLGGVFVVDKTGQCLYEFRQNSFTVSPDVQTVARVMKLFEVMFSCMMMEILKQGLKLFGTIVCSGCVFYVFNEQFYSITLCKGSSMEPTIHDGELLIVKSLVSQTKTTSRGDVVVAVSPEEPSIFICKRVVAVEGEPQPSHEYRRIRTGHVWLEGDNKRFSRDSRHYGDVPFALLKGKIWPWKNRGTIY